Protein AF-A0A536TLA2-F1 (afdb_monomer_lite)

Sequence (210 aa):
MTFHQAALVPALLCLSAVNSIAQTPPAASPAVPADVSPLYV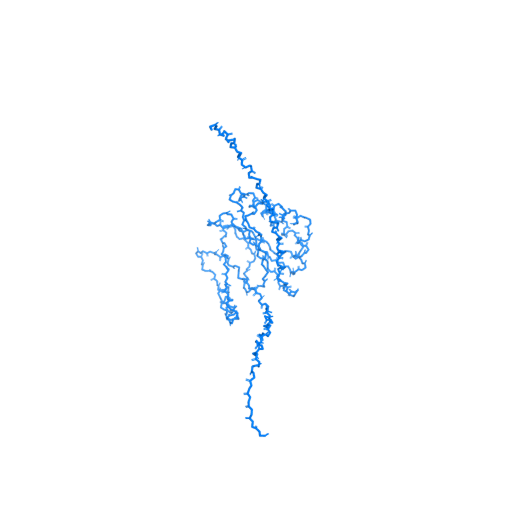VTYVEARPTAREEAAALLKSYREASRSSSGNLRSVVVRSVVRPGQFVVAAAWKDKAAWDAHMAAAGTKEFREKLNALRNAPADDRFHNALSVGPMEVASGSVYGVTHVDVIPPQKDNAIVALKVLGDQPSEPLHRVRDLALARGLRRERHVRAPARVPRQARRDGRRAL

Structure (mmCIF, N/CA/C/O backbone):
data_AF-A0A536TLA2-F1
#
_entry.id   AF-A0A536TLA2-F1
#
loop_
_atom_site.group_PDB
_atom_site.id
_atom_site.type_symbol
_atom_site.label_atom_id
_atom_site.label_alt_id
_atom_site.label_comp_id
_atom_site.label_asym_id
_atom_site.label_entity_id
_atom_site.label_seq_id
_atom_site.pdbx_PDB_ins_code
_atom_site.Cartn_x
_atom_site.Cartn_y
_atom_site.Cartn_z
_atom_site.occupancy
_atom_site.B_iso_or_equiv
_atom_site.auth_seq_id
_atom_site.auth_comp_id
_atom_site.auth_asym_id
_atom_site.auth_atom_id
_atom_site.pdbx_PDB_model_num
ATOM 1 N N . MET A 1 1 ? 27.231 -8.953 82.353 1.00 35.41 1 MET A N 1
ATOM 2 C CA . MET A 1 1 ? 25.787 -9.158 82.099 1.00 35.41 1 MET A CA 1
ATOM 3 C C . MET A 1 1 ? 25.211 -7.781 81.811 1.00 35.41 1 MET A C 1
ATOM 5 O O . MET A 1 1 ? 25.392 -6.927 82.657 1.00 35.41 1 MET A O 1
ATOM 9 N N . THR A 1 2 ? 24.642 -7.403 80.673 1.00 39.22 2 THR A N 1
ATOM 10 C CA . THR A 1 2 ? 24.261 -8.053 79.410 1.00 39.22 2 THR A CA 1
ATOM 11 C C . THR A 1 2 ? 23.995 -6.884 78.450 1.00 39.22 2 THR A C 1
ATOM 13 O O . THR A 1 2 ? 23.304 -5.940 78.825 1.00 39.22 2 THR A O 1
ATOM 16 N N . PHE A 1 3 ? 24.579 -6.908 77.251 1.00 38.16 3 PHE A N 1
ATOM 17 C CA . PHE A 1 3 ? 24.287 -5.951 76.180 1.00 38.16 3 PHE A CA 1
ATOM 18 C C . PHE A 1 3 ? 22.940 -6.314 75.539 1.00 38.16 3 PHE A C 1
ATOM 20 O O . PHE A 1 3 ? 22.753 -7.467 75.158 1.00 38.16 3 PHE A O 1
ATOM 27 N N . HIS A 1 4 ? 22.031 -5.349 75.372 1.00 42.25 4 HIS A N 1
ATOM 28 C CA . HIS A 1 4 ? 20.904 -5.482 74.445 1.00 42.25 4 HIS A CA 1
ATOM 29 C C . HIS A 1 4 ? 21.180 -4.655 73.190 1.00 42.25 4 HIS A C 1
ATOM 31 O O . HIS A 1 4 ? 21.215 -3.427 73.208 1.00 42.25 4 HIS A O 1
ATOM 37 N N . GLN A 1 5 ? 21.431 -5.381 72.106 1.00 41.91 5 GLN A N 1
ATOM 38 C CA . GLN A 1 5 ? 21.729 -4.893 70.770 1.00 41.91 5 GLN A CA 1
ATOM 39 C C . GLN A 1 5 ? 20.408 -4.584 70.048 1.00 41.91 5 GLN A C 1
ATOM 41 O O . GLN A 1 5 ? 19.596 -5.480 69.821 1.00 41.91 5 GLN A O 1
ATOM 46 N N . ALA A 1 6 ? 20.180 -3.314 69.712 1.00 42.53 6 ALA A N 1
ATOM 47 C CA . ALA A 1 6 ? 19.072 -2.895 68.861 1.00 42.53 6 ALA A CA 1
ATOM 48 C C . ALA A 1 6 ? 19.375 -3.280 67.403 1.00 42.53 6 ALA A C 1
ATOM 50 O O . ALA A 1 6 ? 20.403 -2.891 66.847 1.00 42.53 6 ALA A O 1
ATOM 51 N N . ALA A 1 7 ? 18.491 -4.072 66.797 1.00 41.81 7 ALA A N 1
ATOM 52 C CA . ALA A 1 7 ? 18.569 -4.463 65.397 1.00 41.81 7 ALA A CA 1
ATOM 53 C C . ALA A 1 7 ? 18.233 -3.264 64.495 1.00 41.81 7 ALA A C 1
ATOM 55 O O . ALA A 1 7 ? 17.136 -2.712 64.558 1.00 41.81 7 ALA A O 1
ATOM 56 N N . LEU A 1 8 ? 19.188 -2.869 63.655 1.00 36.72 8 LEU A N 1
ATOM 57 C CA . LEU A 1 8 ? 19.046 -1.806 62.667 1.00 36.72 8 LEU A CA 1
ATOM 58 C C . LEU A 1 8 ? 18.812 -2.472 61.304 1.00 36.72 8 LEU A C 1
ATOM 60 O O . LEU A 1 8 ? 19.700 -3.131 60.768 1.00 36.72 8 LEU A O 1
ATOM 64 N N . VAL A 1 9 ? 17.590 -2.360 60.780 1.00 38.75 9 VAL A N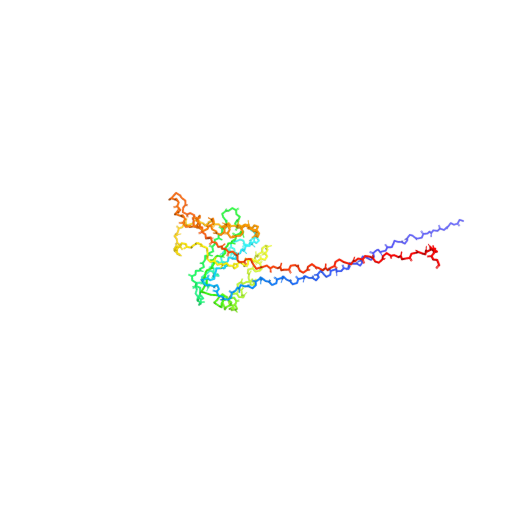 1
ATOM 65 C CA . VAL A 1 9 ? 17.208 -2.841 59.443 1.00 38.75 9 VAL A CA 1
ATOM 66 C C . VAL A 1 9 ? 17.724 -1.829 58.413 1.00 38.75 9 VAL A C 1
ATOM 68 O O . VAL A 1 9 ? 17.311 -0.670 58.471 1.00 38.75 9 VAL A O 1
ATOM 71 N N . PRO A 1 10 ? 18.610 -2.197 57.471 1.00 42.19 10 PRO A N 1
ATOM 72 C CA . PRO A 1 10 ? 19.045 -1.263 56.446 1.00 42.19 10 PRO A CA 1
ATOM 73 C C . PRO A 1 10 ? 17.967 -1.144 55.362 1.00 42.19 10 PRO A C 1
ATOM 75 O O . PRO A 1 10 ? 17.611 -2.117 54.696 1.00 42.19 10 PRO A O 1
ATOM 78 N N . ALA A 1 11 ? 17.446 0.070 55.186 1.00 43.72 11 ALA A N 1
ATOM 79 C CA . ALA A 1 11 ? 16.598 0.437 54.061 1.00 43.72 11 ALA A CA 1
ATOM 80 C C . ALA A 1 11 ? 17.431 0.417 52.768 1.00 43.72 11 ALA A C 1
ATOM 82 O O . ALA A 1 11 ? 18.324 1.242 52.570 1.00 43.72 11 ALA A O 1
ATOM 83 N N . LEU A 1 12 ? 17.149 -0.552 51.896 1.00 40.50 12 LEU A N 1
ATOM 84 C CA . LEU A 1 12 ? 17.771 -0.682 50.584 1.00 40.50 12 LEU A CA 1
ATOM 85 C C . LEU A 1 12 ? 17.131 0.337 49.623 1.00 40.50 12 LEU A C 1
ATOM 87 O O . LEU A 1 12 ? 16.029 0.137 49.116 1.00 40.50 12 LEU A O 1
ATOM 91 N N . LEU A 1 13 ? 17.818 1.455 49.397 1.00 35.75 13 LEU A N 1
ATOM 92 C CA . LEU A 1 13 ? 17.470 2.454 48.386 1.00 35.75 13 LEU A CA 1
ATOM 93 C C . LEU A 1 13 ? 17.830 1.900 46.997 1.00 35.75 13 LEU A C 1
ATOM 95 O O . LEU A 1 13 ? 18.984 1.940 46.573 1.00 35.75 13 LEU A O 1
ATOM 99 N N . CYS A 1 14 ? 16.844 1.354 46.284 1.00 34.06 14 CYS A N 1
ATOM 100 C CA . CYS A 1 14 ? 17.001 0.955 44.887 1.00 34.06 14 CYS A CA 1
ATOM 101 C C . CYS A 1 14 ? 17.070 2.203 43.992 1.00 34.06 14 CYS A C 1
ATOM 103 O O . CYS A 1 14 ? 16.042 2.783 43.646 1.00 34.06 14 CYS A O 1
ATOM 105 N N . LEU A 1 15 ? 18.278 2.608 43.586 1.00 36.03 15 LEU A N 1
ATOM 106 C CA . LEU A 1 15 ? 18.462 3.522 42.459 1.00 36.03 15 LEU A CA 1
ATOM 107 C C . LEU A 1 15 ? 18.119 2.782 41.158 1.00 36.03 15 LEU A C 1
ATOM 109 O O . LEU A 1 15 ? 18.933 2.037 40.616 1.00 36.03 15 LEU A O 1
ATOM 113 N N . SER A 1 16 ? 16.917 2.993 40.630 1.00 40.25 16 SER A N 1
ATOM 114 C CA . SER A 1 16 ? 16.582 2.604 39.261 1.00 40.25 16 SER A CA 1
ATOM 115 C C . SER A 1 16 ? 17.225 3.589 38.281 1.00 40.25 16 SER A C 1
ATOM 117 O O . SER A 1 16 ? 16.693 4.669 38.029 1.00 40.25 16 SER A O 1
ATOM 119 N N . ALA A 1 17 ? 18.381 3.218 37.729 1.00 43.44 17 ALA A N 1
ATOM 120 C CA . ALA A 1 17 ? 18.952 3.894 36.572 1.00 43.44 17 ALA A CA 1
ATOM 121 C C . ALA A 1 17 ? 18.050 3.639 35.354 1.00 43.44 17 ALA A C 1
ATOM 123 O O . ALA A 1 17 ? 17.955 2.517 34.853 1.00 43.44 17 ALA A O 1
ATOM 124 N N . VAL A 1 18 ? 17.362 4.680 34.885 1.00 46.94 18 VAL A N 1
ATOM 125 C CA . VAL A 1 18 ? 16.637 4.650 33.612 1.00 46.94 18 VAL A CA 1
ATOM 126 C C . VAL A 1 18 ? 17.686 4.648 32.503 1.00 46.94 18 VAL A C 1
ATOM 128 O O . VAL A 1 18 ? 18.211 5.694 32.127 1.00 46.94 18 VAL A O 1
ATOM 131 N N . ASN A 1 19 ? 18.030 3.467 31.994 1.00 44.69 19 ASN A N 1
ATOM 132 C CA . ASN A 1 19 ? 18.819 3.358 30.772 1.00 44.69 19 ASN A CA 1
ATOM 133 C C . ASN A 1 19 ? 17.957 3.859 29.610 1.00 44.69 19 ASN A C 1
ATOM 135 O O . ASN A 1 19 ? 17.110 3.140 29.081 1.00 44.69 19 ASN A O 1
ATOM 139 N N . SER A 1 20 ? 18.162 5.123 29.244 1.00 50.44 20 SER A N 1
ATOM 140 C CA . SER A 1 20 ? 17.613 5.717 28.034 1.00 50.44 20 SER A CA 1
ATOM 141 C C . SER A 1 20 ? 18.236 4.998 26.839 1.00 50.44 20 SER A C 1
ATOM 143 O O . SER A 1 20 ? 19.386 5.241 26.471 1.00 50.44 20 SER A O 1
ATOM 145 N N . ILE A 1 21 ? 17.507 4.037 26.275 1.00 55.41 21 ILE A N 1
ATOM 146 C CA . ILE A 1 21 ? 17.895 3.384 25.028 1.00 55.41 21 ILE A CA 1
ATOM 147 C C . ILE A 1 21 ? 17.739 4.446 23.941 1.00 55.41 21 ILE A C 1
ATOM 149 O O . ILE A 1 21 ? 16.625 4.745 23.511 1.00 55.41 21 ILE A O 1
ATOM 153 N N . ALA A 1 22 ? 18.848 5.062 23.532 1.00 45.03 22 ALA A N 1
ATOM 154 C CA . ALA A 1 22 ? 18.874 5.904 22.349 1.00 45.03 22 ALA A CA 1
ATOM 155 C C . ALA A 1 22 ? 18.434 5.039 21.160 1.00 45.03 22 ALA A C 1
ATOM 157 O O . ALA A 1 22 ? 19.180 4.177 20.694 1.00 45.03 22 ALA A O 1
ATOM 158 N N . GLN A 1 23 ? 17.189 5.218 20.713 1.00 44.12 23 GLN A N 1
ATOM 159 C CA . GLN A 1 23 ? 16.683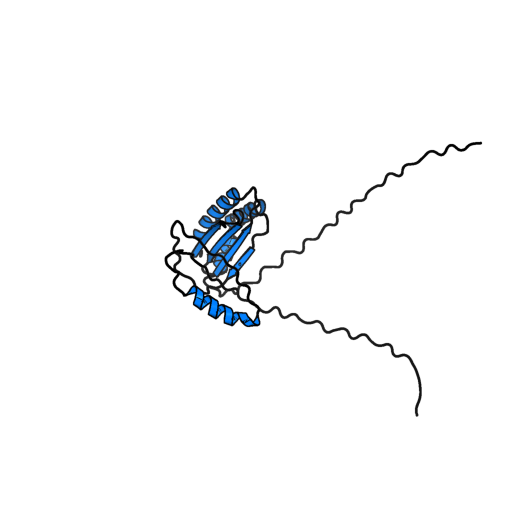 4.551 19.523 1.00 44.12 23 GLN A CA 1
ATOM 160 C C . GLN A 1 23 ? 17.532 5.029 18.349 1.00 44.12 23 GLN A C 1
ATOM 162 O O . GLN A 1 23 ? 17.530 6.212 18.009 1.00 44.12 23 GLN A O 1
ATOM 167 N N . THR A 1 24 ? 18.300 4.116 17.756 1.00 42.16 24 THR A N 1
ATOM 168 C CA . THR A 1 24 ? 18.978 4.383 16.492 1.00 42.16 24 THR A CA 1
ATOM 169 C C . THR A 1 24 ? 17.916 4.840 15.490 1.00 42.16 24 THR A C 1
ATOM 171 O O . THR A 1 24 ? 16.910 4.137 15.343 1.00 42.16 24 THR A O 1
ATOM 174 N N . PRO A 1 25 ? 18.088 6.003 14.830 1.00 49.94 25 PRO A N 1
ATOM 175 C CA . PRO A 1 25 ? 17.154 6.444 13.807 1.00 49.94 25 PRO A CA 1
ATOM 176 C C . PRO A 1 25 ? 16.941 5.311 12.800 1.00 49.94 25 PRO A C 1
ATOM 178 O O . PRO A 1 25 ? 17.927 4.676 12.405 1.00 49.94 25 PRO A O 1
ATOM 181 N N . PRO A 1 26 ? 15.693 5.017 12.396 1.00 48.91 26 PRO A N 1
ATOM 182 C CA . PRO A 1 26 ? 15.453 4.012 11.376 1.00 48.91 26 PRO A CA 1
ATOM 183 C C . PRO A 1 26 ? 16.288 4.367 10.144 1.00 48.91 26 PRO A C 1
ATOM 185 O O . PRO A 1 26 ? 16.275 5.513 9.689 1.00 48.91 26 PRO A O 1
ATOM 188 N N . ALA A 1 27 ? 17.052 3.395 9.642 1.00 42.56 27 ALA A N 1
ATOM 189 C CA . ALA A 1 27 ? 17.839 3.568 8.431 1.00 42.56 27 ALA A CA 1
ATOM 190 C C . ALA A 1 27 ? 16.931 4.106 7.316 1.00 42.56 27 ALA A C 1
ATOM 192 O O . ALA A 1 27 ? 15.826 3.595 7.107 1.00 42.56 27 ALA A O 1
ATOM 193 N N . ALA A 1 28 ? 17.380 5.158 6.626 1.00 49.03 28 ALA A N 1
ATOM 194 C CA . ALA A 1 28 ? 16.637 5.725 5.511 1.00 49.03 28 ALA A CA 1
ATOM 195 C C . ALA A 1 28 ? 16.338 4.618 4.490 1.00 49.03 28 ALA A C 1
ATOM 197 O O . ALA A 1 28 ? 17.226 3.841 4.127 1.00 49.03 28 ALA A O 1
ATOM 198 N N . SER A 1 29 ? 15.085 4.530 4.039 1.00 49.56 29 SER A N 1
ATOM 199 C CA . SER A 1 29 ? 14.722 3.586 2.981 1.00 49.56 29 SER A CA 1
ATOM 200 C C . SER A 1 29 ? 15.604 3.843 1.752 1.00 49.56 29 SER A C 1
ATOM 202 O O . SER A 1 29 ? 15.831 5.007 1.409 1.00 49.56 29 SER A O 1
ATOM 204 N N . PRO A 1 30 ? 16.132 2.794 1.096 1.00 53.19 30 PRO A N 1
ATOM 205 C CA . PRO A 1 30 ? 17.041 2.963 -0.029 1.00 53.19 30 PRO A CA 1
ATOM 206 C C . PRO A 1 30 ? 16.401 3.827 -1.119 1.00 53.19 30 PRO A C 1
ATOM 208 O O . PRO A 1 30 ? 15.232 3.643 -1.464 1.00 53.19 30 PRO A O 1
ATOM 211 N N . ALA A 1 31 ? 17.178 4.772 -1.654 1.00 62.69 31 ALA A N 1
ATOM 212 C CA . ALA A 1 31 ? 16.707 5.709 -2.663 1.00 62.69 31 ALA A CA 1
ATOM 213 C C . ALA A 1 31 ? 16.256 4.968 -3.932 1.00 62.69 31 ALA A C 1
ATOM 215 O O . ALA A 1 31 ? 17.021 4.209 -4.534 1.00 62.69 31 ALA A O 1
ATOM 216 N N . VAL A 1 32 ? 15.012 5.210 -4.343 1.00 65.69 32 VAL A N 1
ATOM 217 C CA . VAL A 1 32 ? 14.486 4.766 -5.638 1.00 65.69 32 VAL A CA 1
ATOM 218 C C . VAL A 1 32 ? 15.115 5.626 -6.732 1.00 65.69 32 VAL A C 1
ATOM 220 O O . VAL A 1 32 ? 15.110 6.851 -6.585 1.00 65.69 32 VAL A O 1
ATOM 223 N N . PRO A 1 33 ? 15.649 5.038 -7.816 1.00 67.56 33 PRO A N 1
ATOM 224 C CA . PRO A 1 33 ? 16.053 5.804 -8.990 1.00 67.56 33 PRO A CA 1
ATOM 225 C C . PRO A 1 33 ? 14.895 6.673 -9.511 1.00 67.56 33 PRO A C 1
ATOM 227 O O . PRO A 1 33 ? 13.746 6.233 -9.538 1.00 67.56 33 PRO A O 1
ATOM 230 N N . ALA A 1 34 ? 15.183 7.921 -9.884 1.00 67.25 34 ALA A N 1
ATOM 231 C CA . ALA A 1 34 ? 14.158 8.894 -10.273 1.00 67.25 34 ALA A CA 1
ATOM 232 C C . ALA A 1 34 ? 13.474 8.568 -11.617 1.00 67.25 34 ALA A C 1
ATOM 234 O O . ALA A 1 34 ? 12.408 9.101 -11.903 1.00 67.25 34 ALA A O 1
ATOM 235 N N . ASP A 1 35 ? 14.080 7.698 -12.423 1.00 73.38 35 ASP A N 1
ATOM 236 C CA . ASP A 1 35 ? 13.642 7.281 -13.756 1.00 73.38 35 ASP A CA 1
ATOM 237 C C . ASP A 1 35 ? 12.638 6.114 -13.748 1.00 73.38 35 ASP A C 1
ATOM 239 O O . ASP A 1 35 ? 12.128 5.733 -14.800 1.00 73.38 35 ASP A O 1
ATOM 243 N N . VAL A 1 36 ? 12.309 5.554 -12.579 1.00 77.38 36 VAL A N 1
ATOM 244 C CA . VAL A 1 36 ? 11.288 4.504 -12.470 1.00 77.38 36 VAL A CA 1
ATOM 245 C C . VAL A 1 36 ? 9.903 5.076 -12.785 1.00 77.38 36 VAL A C 1
ATOM 247 O O . VAL A 1 36 ? 9.348 5.858 -12.009 1.00 77.38 36 VAL A O 1
ATOM 250 N N . SER A 1 37 ? 9.320 4.632 -13.900 1.00 82.94 37 SER A N 1
ATOM 251 C CA . SER A 1 37 ? 7.964 4.987 -14.317 1.00 82.94 37 SER A CA 1
ATOM 252 C C . SER A 1 37 ? 7.274 3.816 -15.047 1.00 82.94 37 SER A C 1
ATOM 254 O O . SER A 1 37 ? 7.869 3.243 -15.961 1.00 82.94 37 SER A O 1
ATOM 256 N N . PRO A 1 38 ? 6.030 3.450 -14.676 1.00 90.00 38 PRO A N 1
ATOM 257 C CA . PRO A 1 38 ? 5.348 3.874 -13.457 1.00 90.00 38 PRO A CA 1
ATOM 258 C C . PRO A 1 38 ? 6.028 3.298 -12.203 1.00 90.00 38 PRO A C 1
ATOM 260 O O . PRO A 1 38 ? 6.544 2.178 -12.210 1.00 90.00 38 PRO A O 1
ATOM 263 N N . LEU A 1 39 ? 6.018 4.071 -11.118 1.00 91.75 39 LEU A N 1
ATOM 264 C CA . LEU A 1 39 ? 6.506 3.645 -9.810 1.00 91.75 39 LEU A CA 1
ATOM 265 C C . LEU A 1 39 ? 5.425 2.847 -9.087 1.00 91.75 39 LEU A C 1
ATOM 267 O O . LEU A 1 39 ? 4.331 3.357 -8.845 1.00 91.75 39 LEU A O 1
ATOM 271 N N . TYR A 1 40 ? 5.751 1.629 -8.667 1.00 92.06 40 TYR A N 1
ATOM 272 C CA . TYR A 1 40 ? 4.869 0.836 -7.819 1.00 92.06 40 TYR A CA 1
ATOM 273 C C . TYR A 1 40 ? 5.324 0.914 -6.371 1.00 92.06 40 TYR A C 1
ATOM 275 O O . TYR A 1 40 ? 6.506 0.741 -6.066 1.00 92.06 40 TYR A O 1
ATOM 283 N N . VAL A 1 41 ? 4.371 1.152 -5.477 1.00 94.00 41 VAL A N 1
ATOM 284 C CA . VAL A 1 41 ? 4.586 1.163 -4.033 1.00 94.00 41 VAL A CA 1
ATOM 285 C C . VAL A 1 41 ? 3.671 0.130 -3.396 1.00 94.00 41 VAL A C 1
ATOM 287 O O . VAL A 1 41 ? 2.457 0.156 -3.605 1.00 94.00 41 VAL A O 1
ATOM 290 N N . VAL A 1 42 ? 4.261 -0.782 -2.629 1.00 93.88 42 VAL A N 1
ATOM 291 C CA . VAL A 1 42 ? 3.543 -1.761 -1.813 1.00 93.88 42 VAL A CA 1
ATOM 292 C C . VAL A 1 42 ? 3.793 -1.427 -0.351 1.00 93.88 42 VAL A C 1
ATOM 294 O O . VAL A 1 42 ? 4.911 -1.585 0.133 1.00 93.88 42 VAL A O 1
ATOM 297 N N . THR A 1 43 ? 2.758 -0.967 0.343 1.00 95.56 43 THR A N 1
ATOM 298 C CA . THR A 1 43 ? 2.801 -0.660 1.772 1.00 95.56 43 THR A CA 1
ATOM 299 C C . THR A 1 43 ? 2.184 -1.804 2.560 1.00 95.56 43 THR A C 1
ATOM 301 O O . THR A 1 43 ? 0.986 -2.077 2.437 1.00 95.56 43 THR A O 1
ATOM 304 N N . TYR A 1 44 ? 2.983 -2.449 3.403 1.00 96.44 44 TYR A N 1
ATOM 305 C CA . TYR A 1 44 ? 2.504 -3.448 4.353 1.00 96.44 44 TYR A CA 1
ATOM 306 C C . TYR A 1 44 ? 2.102 -2.776 5.663 1.00 96.44 44 TYR A C 1
ATOM 308 O O . TYR A 1 44 ? 2.850 -1.969 6.220 1.00 96.44 44 TYR A O 1
ATOM 316 N N . VAL A 1 45 ? 0.915 -3.121 6.159 1.00 98.12 45 VAL A N 1
ATOM 317 C CA . VAL A 1 45 ? 0.355 -2.578 7.397 1.00 98.12 45 VAL A CA 1
ATOM 318 C C . VAL A 1 45 ? -0.105 -3.721 8.289 1.00 98.12 45 VAL A C 1
ATOM 320 O O . VAL A 1 45 ? -0.895 -4.566 7.872 1.00 98.12 45 VAL A O 1
ATOM 323 N N . GLU A 1 46 ? 0.346 -3.707 9.540 1.00 97.88 46 GLU A N 1
ATOM 324 C CA . GLU A 1 46 ? -0.142 -4.590 10.598 1.00 97.88 46 GLU A CA 1
ATOM 325 C C . GLU A 1 46 ? -0.867 -3.744 11.649 1.00 97.88 46 GLU A C 1
ATOM 327 O O . GLU A 1 46 ? -0.249 -2.906 12.304 1.00 97.88 46 GLU A O 1
ATOM 332 N N . ALA A 1 47 ? -2.169 -3.957 11.824 1.00 98.31 47 ALA A N 1
ATOM 333 C CA . ALA A 1 47 ? -2.982 -3.321 12.856 1.00 98.31 47 ALA A CA 1
ATOM 334 C C . ALA A 1 47 ? -2.957 -4.120 14.165 1.00 98.31 47 ALA A C 1
ATOM 336 O O . ALA A 1 47 ? -2.877 -5.351 14.166 1.00 98.31 47 ALA A O 1
ATOM 337 N N . ARG A 1 48 ? -3.097 -3.428 15.301 1.00 97.75 48 ARG A N 1
ATOM 338 C CA . ARG A 1 48 ? -3.314 -4.081 16.601 1.00 97.75 48 ARG A CA 1
ATOM 339 C C . ARG A 1 48 ? -4.576 -4.955 16.548 1.00 97.75 48 ARG A C 1
ATOM 341 O O . ARG A 1 48 ? -5.540 -4.579 15.875 1.00 97.75 48 ARG A O 1
ATOM 348 N N . PRO A 1 49 ? -4.634 -6.081 17.287 1.00 95.56 49 PRO A N 1
ATOM 349 C CA . PRO A 1 49 ? -5.794 -6.973 17.270 1.00 95.56 49 PRO A CA 1
ATOM 350 C C . PRO A 1 49 ? -7.141 -6.288 17.536 1.00 95.56 49 PRO A C 1
ATOM 352 O O . PRO A 1 49 ? -8.141 -6.666 16.933 1.00 95.56 49 PRO A O 1
ATOM 355 N N . THR A 1 50 ? -7.154 -5.265 18.392 1.00 97.50 50 THR A N 1
ATOM 356 C CA . THR A 1 50 ? -8.345 -4.493 18.773 1.00 97.50 50 THR A CA 1
ATOM 357 C C . THR A 1 50 ? -8.700 -3.363 17.803 1.00 97.50 50 THR A C 1
ATOM 359 O O . THR A 1 50 ? -9.798 -2.831 17.886 1.00 97.50 50 THR A O 1
ATOM 362 N N . ALA A 1 51 ? -7.811 -3.003 16.872 1.00 98.00 51 ALA A N 1
ATOM 363 C CA . ALA A 1 51 ? -7.952 -1.830 16.003 1.00 98.00 51 ALA A CA 1
ATOM 364 C C . ALA A 1 51 ? -8.207 -2.188 14.525 1.00 98.00 51 ALA A C 1
ATOM 366 O O . ALA A 1 51 ? -8.104 -1.336 13.647 1.00 98.00 51 ALA A O 1
ATOM 367 N N . ARG A 1 52 ? -8.491 -3.461 14.218 1.00 97.38 52 ARG A N 1
ATOM 368 C CA . ARG A 1 52 ? -8.525 -3.982 12.837 1.00 97.38 52 ARG A CA 1
ATOM 369 C C . ARG A 1 52 ? -9.571 -3.294 11.960 1.00 97.38 52 ARG A C 1
ATOM 371 O O . ARG A 1 52 ? -9.266 -2.938 10.828 1.00 97.38 52 ARG A O 1
ATOM 378 N N . GLU A 1 53 ? -10.784 -3.106 12.475 1.00 98.06 53 GLU A N 1
ATOM 379 C CA . GLU A 1 53 ? -11.871 -2.481 11.708 1.00 98.06 53 GLU A CA 1
ATOM 380 C C . GLU A 1 53 ? -11.660 -0.973 11.546 1.00 98.06 53 GLU A C 1
ATOM 382 O O . GLU A 1 53 ? -11.891 -0.425 10.470 1.00 98.06 53 GLU A O 1
ATOM 387 N N . GLU A 1 54 ? -11.126 -0.312 12.574 1.00 98.38 54 GLU A N 1
ATOM 388 C CA . GLU A 1 54 ? -10.752 1.101 12.500 1.00 98.38 54 GLU A CA 1
ATOM 389 C C . GLU A 1 54 ? -9.635 1.326 11.470 1.00 98.38 54 GLU A C 1
ATOM 391 O O . GLU A 1 54 ? -9.739 2.206 10.615 1.00 98.38 54 GLU A O 1
ATOM 396 N N . ALA A 1 55 ? -8.608 0.470 11.470 1.00 98.31 55 ALA A N 1
ATOM 397 C CA . ALA A 1 55 ? -7.549 0.499 10.468 1.00 98.31 55 ALA A CA 1
ATOM 398 C C . ALA A 1 55 ? -8.095 0.230 9.057 1.00 98.31 55 ALA A C 1
ATOM 400 O O . ALA A 1 55 ? -7.696 0.909 8.112 1.00 98.31 55 ALA A O 1
ATOM 401 N N . ALA A 1 56 ? -9.033 -0.710 8.900 1.00 98.06 56 ALA A N 1
ATOM 402 C CA . ALA A 1 56 ? -9.669 -0.989 7.614 1.00 98.06 56 ALA A CA 1
ATOM 403 C C . ALA A 1 56 ? -10.433 0.233 7.075 1.00 98.06 56 ALA A C 1
ATOM 405 O O . ALA A 1 56 ? -10.293 0.578 5.898 1.00 98.06 56 ALA A O 1
ATOM 406 N N . ALA A 1 57 ? -11.204 0.913 7.928 1.00 98.25 57 ALA A N 1
ATOM 407 C CA . ALA A 1 57 ? -11.913 2.136 7.565 1.00 98.25 57 ALA A CA 1
ATOM 408 C C . ALA A 1 57 ? -10.937 3.266 7.197 1.00 98.25 57 ALA A C 1
ATOM 410 O O . ALA A 1 57 ? -11.090 3.898 6.150 1.00 98.25 57 ALA A O 1
ATOM 411 N N . LEU A 1 58 ? -9.890 3.466 8.004 1.00 98.50 58 LEU A N 1
ATOM 412 C CA . LEU A 1 58 ? -8.859 4.474 7.761 1.00 98.50 58 LEU A CA 1
ATOM 413 C C . LEU A 1 58 ? -8.122 4.230 6.432 1.00 98.50 58 LEU A C 1
ATOM 415 O O . LEU A 1 58 ? -7.959 5.153 5.634 1.00 98.50 58 LEU A O 1
ATOM 419 N N . LEU A 1 59 ? -7.723 2.985 6.155 1.00 98.19 59 LEU A N 1
ATOM 420 C CA . LEU A 1 59 ? -7.047 2.602 4.911 1.00 98.19 59 LEU A CA 1
ATOM 421 C C . LEU A 1 59 ? -7.962 2.731 3.688 1.00 98.19 59 LEU A C 1
ATOM 423 O O . LEU A 1 59 ? -7.500 3.114 2.613 1.00 98.19 59 LEU A O 1
ATOM 427 N N . LYS A 1 60 ? -9.263 2.457 3.834 1.00 96.56 60 LYS A N 1
ATOM 428 C CA . LYS A 1 60 ? -10.244 2.699 2.768 1.00 96.56 60 LYS A CA 1
ATOM 429 C C . LYS A 1 60 ? -10.318 4.186 2.417 1.00 96.56 60 LYS A C 1
ATOM 431 O O . LYS A 1 60 ? -10.275 4.514 1.235 1.00 96.56 60 LYS A O 1
ATOM 436 N N . SER A 1 61 ? -10.374 5.072 3.409 1.00 96.94 61 SER A N 1
ATOM 437 C CA . SER A 1 61 ? -10.362 6.523 3.177 1.00 96.94 61 SER A CA 1
ATOM 438 C C . SER A 1 61 ? -9.048 6.992 2.549 1.00 96.94 61 SER A C 1
ATOM 440 O O . SER A 1 61 ? -9.066 7.773 1.599 1.00 96.94 61 SER A O 1
ATOM 442 N N . TYR A 1 62 ? -7.911 6.459 3.010 1.00 97.31 62 TYR A N 1
ATOM 443 C CA . TYR A 1 62 ? -6.603 6.737 2.414 1.00 97.31 62 TYR A CA 1
ATOM 444 C C . TYR A 1 62 ? -6.546 6.350 0.935 1.00 97.31 62 TYR A C 1
ATOM 446 O O . TYR A 1 62 ? -6.099 7.145 0.115 1.00 97.31 62 TYR A O 1
ATOM 454 N N . ARG A 1 63 ? -7.078 5.177 0.568 1.00 95.81 63 ARG A N 1
ATOM 455 C CA . ARG A 1 63 ? -7.168 4.736 -0.832 1.00 95.81 63 ARG A CA 1
ATOM 456 C C . ARG A 1 63 ? -7.882 5.755 -1.7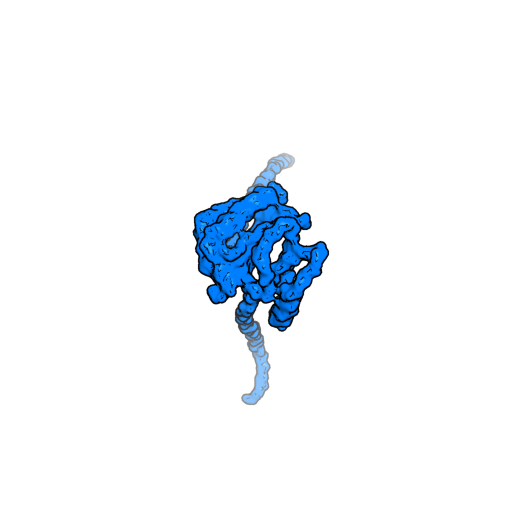16 1.00 95.81 63 ARG A C 1
ATOM 458 O O . ARG A 1 63 ? -7.397 6.033 -2.809 1.00 95.81 63 ARG A O 1
ATOM 465 N N . GLU A 1 64 ? -9.030 6.266 -1.275 1.00 95.69 64 GLU A N 1
ATOM 466 C CA . GLU A 1 64 ? -9.793 7.253 -2.048 1.00 95.69 64 GLU A CA 1
ATOM 467 C C . GLU A 1 64 ? -9.031 8.575 -2.174 1.00 95.69 64 GLU A C 1
ATOM 469 O O . GLU A 1 64 ? -8.933 9.122 -3.269 1.00 95.69 64 GLU A O 1
ATOM 474 N N . ALA A 1 65 ? -8.393 9.042 -1.097 1.00 95.00 65 ALA A N 1
ATOM 475 C CA . ALA A 1 65 ? -7.548 10.234 -1.144 1.00 95.00 65 ALA A CA 1
ATOM 476 C C . ALA A 1 65 ? -6.341 10.064 -2.088 1.00 95.00 65 ALA A C 1
ATOM 478 O O . ALA A 1 65 ? -6.017 10.972 -2.858 1.00 95.00 65 ALA A O 1
ATOM 479 N N . SER A 1 66 ? -5.689 8.895 -2.078 1.00 96.12 66 SER A N 1
ATOM 480 C CA . SER A 1 66 ? -4.604 8.588 -3.013 1.00 96.12 66 SER A CA 1
ATOM 481 C C . SER A 1 66 ? -5.092 8.585 -4.459 1.00 96.12 66 SER A C 1
ATOM 483 O O . SER A 1 66 ? -4.417 9.162 -5.300 1.00 96.12 66 SER A O 1
ATOM 485 N N . ARG A 1 67 ? -6.262 8.005 -4.760 1.00 95.31 67 ARG A N 1
ATOM 486 C CA . ARG A 1 67 ? -6.831 7.990 -6.124 1.00 95.31 67 ARG A CA 1
ATOM 487 C C . ARG A 1 67 ? -7.127 9.383 -6.669 1.00 95.31 67 ARG A C 1
ATOM 489 O O . ARG A 1 67 ? -6.994 9.605 -7.865 1.00 95.31 67 ARG A O 1
ATOM 496 N N . SER A 1 68 ? -7.489 10.314 -5.793 1.00 95.56 68 SER A N 1
ATOM 497 C CA . SER A 1 68 ? -7.713 11.718 -6.150 1.00 95.56 68 SER A CA 1
ATOM 498 C C . SER A 1 68 ? -6.423 12.545 -6.213 1.00 95.56 68 SER A C 1
ATOM 500 O O . SER A 1 68 ? -6.466 13.726 -6.551 1.00 95.56 68 SER A O 1
ATOM 502 N N . SER A 1 69 ? -5.269 11.967 -5.863 1.00 96.94 69 SER A N 1
ATOM 503 C CA . SER A 1 69 ? -3.986 12.671 -5.897 1.00 96.94 69 SER A CA 1
ATOM 504 C C . SER A 1 69 ? -3.425 12.722 -7.316 1.00 96.94 69 SER A C 1
ATOM 506 O O . SER A 1 69 ? -3.449 11.734 -8.051 1.00 96.94 69 SER A O 1
ATOM 508 N N . SER A 1 70 ? -2.852 13.869 -7.686 1.00 97.25 70 SER A N 1
ATOM 509 C CA . SER A 1 70 ? -2.198 14.037 -8.986 1.00 97.25 70 SER A CA 1
ATOM 510 C C . SER A 1 70 ? -1.106 12.982 -9.198 1.00 97.25 70 SER A C 1
ATOM 512 O O . SER A 1 70 ? -0.256 12.767 -8.335 1.00 97.25 70 SER A O 1
ATOM 514 N N . GLY A 1 71 ? -1.144 12.311 -10.350 1.00 95.94 71 GLY A N 1
ATOM 515 C CA . GLY A 1 71 ? -0.179 11.277 -10.717 1.00 95.94 71 GLY A CA 1
ATOM 516 C C . GLY A 1 71 ? -0.398 9.910 -10.062 1.00 95.94 71 GLY A C 1
ATOM 517 O O . GLY A 1 71 ? 0.395 9.007 -10.331 1.00 95.94 71 GLY A O 1
ATOM 518 N N . ASN A 1 72 ? -1.449 9.706 -9.257 1.00 96.31 72 ASN A N 1
ATOM 519 C CA . ASN A 1 72 ? -1.874 8.354 -8.900 1.00 96.31 72 ASN A CA 1
ATOM 520 C C . ASN A 1 72 ? -2.521 7.689 -10.120 1.00 96.31 72 ASN A C 1
ATOM 522 O O . ASN A 1 72 ? -3.440 8.233 -10.725 1.00 96.31 72 ASN A O 1
ATOM 526 N N . LEU A 1 73 ? -2.027 6.513 -10.488 1.00 93.25 73 LEU A N 1
ATOM 527 C CA . LEU A 1 73 ? -2.575 5.706 -11.579 1.00 93.25 73 LEU A CA 1
ATOM 528 C C . LEU A 1 73 ? -3.497 4.610 -11.039 1.00 93.25 73 LEU A C 1
ATOM 530 O O . LEU A 1 73 ? -4.398 4.143 -11.731 1.00 93.25 73 LEU A O 1
ATOM 534 N N . ARG A 1 74 ? -3.240 4.164 -9.804 1.00 89.00 74 ARG A N 1
ATOM 535 C CA . ARG A 1 74 ? -4.041 3.173 -9.090 1.00 89.00 74 ARG A CA 1
ATOM 536 C C . ARG A 1 74 ? -3.706 3.202 -7.608 1.00 89.00 74 ARG A C 1
ATOM 538 O O . ARG A 1 74 ? -2.540 3.309 -7.244 1.00 89.00 74 ARG A O 1
ATOM 545 N N . SER A 1 75 ? -4.710 2.921 -6.786 1.00 92.81 75 SER A N 1
ATOM 546 C CA . SER A 1 75 ? -4.521 2.440 -5.417 1.00 92.81 75 SER A CA 1
ATOM 547 C C . SER A 1 75 ? -5.549 1.362 -5.095 1.00 92.81 75 SER A C 1
ATOM 549 O O . SER A 1 75 ? -6.752 1.526 -5.342 1.00 92.81 75 SER A O 1
ATOM 551 N N . VAL A 1 76 ? -5.077 0.251 -4.538 1.00 91.31 76 VAL A N 1
ATOM 552 C CA . VAL A 1 76 ? -5.899 -0.820 -3.972 1.00 91.31 76 VAL A CA 1
ATOM 553 C C . VAL A 1 76 ? -5.496 -1.053 -2.525 1.00 91.31 76 VAL A C 1
ATOM 555 O O . VAL A 1 76 ? -4.334 -0.906 -2.162 1.00 91.31 76 VAL A O 1
ATOM 558 N N . VAL A 1 77 ? -6.477 -1.422 -1.710 1.00 93.69 77 VAL A N 1
ATOM 559 C CA . VAL A 1 77 ? -6.266 -1.869 -0.335 1.00 93.69 77 VAL A CA 1
ATOM 560 C C . VAL A 1 77 ? -6.886 -3.244 -0.235 1.00 93.69 77 VAL A C 1
ATOM 562 O O . VAL A 1 77 ? -8.059 -3.410 -0.574 1.00 93.69 77 VAL A O 1
ATOM 565 N N . VAL A 1 78 ? -6.097 -4.208 0.217 1.00 92.19 78 VAL A N 1
ATOM 566 C CA . VAL A 1 78 ? -6.541 -5.579 0.453 1.00 92.19 78 VAL A CA 1
ATOM 567 C C . VAL A 1 78 ? -6.276 -5.952 1.900 1.00 92.19 78 VAL A C 1
ATOM 569 O O . VAL A 1 78 ? -5.288 -5.524 2.496 1.00 92.19 78 VAL A O 1
ATOM 572 N N . ARG A 1 79 ? -7.183 -6.742 2.468 1.00 94.38 79 ARG A N 1
ATOM 573 C CA . ARG A 1 79 ? -7.073 -7.311 3.810 1.00 94.38 79 ARG A CA 1
ATOM 574 C C . ARG A 1 79 ? -6.785 -8.798 3.673 1.00 94.38 79 ARG A C 1
ATOM 576 O O . ARG A 1 79 ? -7.410 -9.465 2.852 1.00 94.38 79 ARG A O 1
ATOM 583 N N . SER A 1 80 ? -5.866 -9.319 4.478 1.00 94.31 80 SER A N 1
ATOM 584 C CA . SER A 1 80 ? -5.610 -10.757 4.514 1.00 94.31 80 SER A CA 1
ATOM 585 C C . SER A 1 80 ? -6.819 -11.505 5.075 1.00 94.31 80 SER A C 1
ATOM 587 O O . SER A 1 80 ? -7.321 -11.175 6.151 1.00 94.31 80 SER A O 1
ATOM 589 N N . VAL A 1 81 ? -7.255 -12.545 4.362 1.00 91.12 81 VAL A N 1
ATOM 590 C CA . VAL A 1 81 ? -8.335 -13.444 4.803 1.00 91.12 81 VAL A CA 1
ATOM 591 C C . VAL A 1 81 ? -7.902 -14.356 5.953 1.00 91.12 81 VAL A C 1
ATOM 593 O O . VAL A 1 81 ? -8.734 -14.795 6.735 1.00 91.12 81 VAL A O 1
ATOM 596 N N . VAL A 1 82 ? -6.594 -14.612 6.085 1.00 92.44 82 VAL A N 1
ATOM 597 C CA . VAL A 1 82 ? -6.023 -15.494 7.120 1.00 92.44 82 VAL A CA 1
ATOM 598 C C . VAL A 1 82 ? -5.611 -14.705 8.363 1.00 92.44 82 VAL A C 1
ATOM 600 O O . VAL A 1 82 ? -5.703 -15.202 9.483 1.00 92.44 82 VAL A O 1
ATOM 603 N N . ARG A 1 83 ? -5.148 -13.461 8.186 1.00 93.69 83 ARG A N 1
ATOM 604 C CA . ARG A 1 83 ? -4.693 -12.586 9.276 1.00 93.69 83 ARG A CA 1
ATOM 605 C C . ARG A 1 83 ? -5.401 -11.237 9.183 1.00 93.69 83 ARG A C 1
ATOM 607 O O . ARG A 1 83 ? -4.845 -10.305 8.615 1.00 93.69 83 ARG A O 1
ATOM 614 N N . PRO A 1 84 ? -6.598 -11.079 9.772 1.00 91.81 84 PRO A N 1
ATOM 615 C CA . PRO A 1 84 ? -7.433 -9.892 9.571 1.00 91.81 84 PRO A CA 1
ATOM 616 C C . PRO A 1 84 ? -6.860 -8.563 10.105 1.00 91.81 84 PRO A C 1
ATOM 618 O O . PRO A 1 84 ? -7.516 -7.535 9.960 1.00 91.81 84 PRO A O 1
ATOM 621 N N . GLY A 1 85 ? -5.691 -8.561 10.757 1.00 96.38 85 GLY A N 1
ATOM 622 C CA . GLY A 1 85 ? -4.928 -7.349 11.091 1.00 96.38 85 GLY A CA 1
ATOM 623 C C . GLY A 1 85 ? -3.914 -6.930 10.023 1.00 96.38 85 GLY A C 1
ATOM 624 O O . GLY A 1 85 ? -3.375 -5.833 10.116 1.00 96.38 85 GLY A O 1
ATOM 625 N N . GLN A 1 86 ? -3.687 -7.761 9.003 1.00 97.56 86 GLN A N 1
ATOM 626 C CA . GLN A 1 86 ? -2.764 -7.489 7.908 1.00 97.56 86 GLN A CA 1
ATOM 627 C C . GLN A 1 86 ? -3.477 -6.889 6.713 1.00 97.56 86 GLN A C 1
ATOM 629 O O . GLN A 1 86 ? -4.445 -7.451 6.188 1.00 97.56 86 GLN A O 1
ATOM 634 N N . PHE A 1 87 ? -2.921 -5.781 6.246 1.00 97.62 87 PHE A N 1
ATOM 635 C CA . PHE A 1 87 ? -3.365 -5.079 5.062 1.00 97.62 87 PHE A CA 1
ATOM 636 C C . PHE A 1 87 ? -2.184 -4.823 4.137 1.00 97.62 87 PHE A C 1
ATOM 638 O O . PHE A 1 87 ? -1.045 -4.648 4.575 1.00 97.62 87 PHE A O 1
ATOM 645 N N . VAL A 1 88 ? -2.485 -4.763 2.847 1.00 95.75 88 VAL A N 1
ATOM 646 C CA . VAL A 1 88 ? -1.546 -4.325 1.822 1.00 95.75 88 VAL A CA 1
ATOM 647 C C . VAL A 1 88 ? -2.198 -3.198 1.046 1.00 95.75 88 VAL A C 1
ATOM 649 O O . VAL A 1 88 ? -3.312 -3.347 0.537 1.00 95.75 88 VAL A O 1
ATOM 652 N N . VAL A 1 89 ? -1.498 -2.071 0.957 1.00 95.31 89 VAL A N 1
ATOM 653 C CA . VAL A 1 89 ? -1.809 -1.013 -0.001 1.00 95.31 89 VAL A CA 1
ATOM 654 C C . VAL A 1 89 ? -0.882 -1.202 -1.190 1.00 95.31 89 VAL A C 1
ATOM 656 O O . VAL A 1 89 ? 0.330 -1.129 -1.032 1.00 95.31 89 VAL A O 1
ATOM 659 N N . ALA A 1 90 ? -1.431 -1.454 -2.372 1.00 92.69 90 ALA A N 1
ATOM 660 C CA . ALA A 1 90 ? -0.658 -1.479 -3.609 1.00 92.69 90 ALA A CA 1
ATOM 661 C C . ALA A 1 90 ? -1.077 -0.289 -4.468 1.00 92.69 90 ALA A C 1
ATOM 663 O O . ALA A 1 90 ? -2.252 -0.144 -4.821 1.00 92.69 90 ALA A O 1
ATOM 664 N N . ALA A 1 91 ? -0.117 0.574 -4.782 1.00 93.44 91 ALA A N 1
ATOM 665 C CA . ALA A 1 91 ? -0.343 1.794 -5.532 1.00 93.44 91 ALA A CA 1
ATOM 666 C C . ALA A 1 91 ? 0.619 1.902 -6.716 1.00 93.44 91 ALA A C 1
ATOM 668 O O . ALA A 1 91 ? 1.794 1.560 -6.605 1.00 93.44 91 ALA A O 1
ATOM 669 N N . ALA A 1 92 ? 0.107 2.394 -7.839 1.00 93.69 92 ALA A N 1
ATOM 670 C CA . ALA A 1 92 ? 0.893 2.764 -9.005 1.00 93.69 92 ALA A CA 1
ATOM 671 C C . ALA A 1 92 ? 0.865 4.286 -9.141 1.00 93.69 92 ALA A C 1
ATOM 673 O O . ALA A 1 92 ? -0.203 4.901 -9.102 1.00 93.69 92 ALA A O 1
ATOM 674 N N . TRP A 1 93 ? 2.036 4.877 -9.316 1.00 95.12 93 TRP A N 1
ATOM 675 C CA . TRP A 1 93 ? 2.247 6.308 -9.466 1.00 95.12 93 TRP A CA 1
ATOM 676 C C . TRP A 1 93 ? 2.949 6.574 -10.787 1.00 95.12 93 TRP A C 1
ATOM 678 O O . TRP A 1 93 ? 3.752 5.762 -11.245 1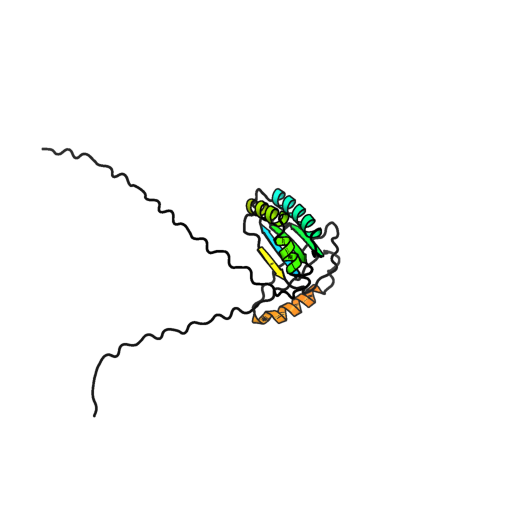.00 95.12 93 TRP A O 1
ATOM 688 N N . LYS A 1 94 ? 2.661 7.723 -11.397 1.00 95.00 94 LYS A N 1
ATOM 689 C CA . LYS A 1 94 ? 3.320 8.172 -12.625 1.00 95.00 94 LYS A CA 1
ATOM 690 C C . LYS A 1 94 ? 4.842 8.117 -12.479 1.00 95.00 94 LYS A C 1
ATOM 692 O O . LYS A 1 94 ? 5.528 7.604 -13.357 1.00 95.00 94 LYS A O 1
ATOM 697 N N . ASP A 1 95 ? 5.344 8.619 -11.358 1.00 92.69 95 ASP A N 1
ATOM 698 C CA . ASP A 1 95 ? 6.761 8.716 -11.040 1.00 92.69 95 ASP A CA 1
ATOM 699 C C . ASP A 1 95 ? 6.961 8.916 -9.525 1.00 92.69 95 ASP A C 1
ATOM 701 O O . ASP A 1 95 ? 6.008 9.012 -8.740 1.00 92.69 95 ASP A O 1
ATOM 705 N N . LYS A 1 96 ? 8.228 8.972 -9.105 1.00 91.81 96 LYS A N 1
ATOM 706 C CA . LYS A 1 96 ? 8.621 9.211 -7.712 1.00 91.81 96 LYS A CA 1
ATOM 707 C C . LYS A 1 96 ? 8.216 10.597 -7.202 1.00 91.81 96 LYS A C 1
ATOM 709 O O . LYS A 1 96 ? 7.908 10.718 -6.020 1.00 91.81 96 LYS A O 1
ATOM 714 N N . ALA A 1 97 ? 8.164 11.614 -8.063 1.00 93.81 97 ALA A N 1
ATOM 715 C CA . ALA A 1 97 ? 7.775 12.965 -7.663 1.00 93.81 97 ALA A CA 1
ATOM 716 C C . ALA A 1 97 ? 6.285 13.036 -7.292 1.00 93.81 97 ALA A C 1
ATOM 718 O O . ALA A 1 97 ? 5.934 13.655 -6.290 1.00 93.81 97 ALA A O 1
ATOM 719 N N . ALA A 1 98 ? 5.419 12.344 -8.038 1.00 96.25 98 ALA A N 1
ATOM 720 C CA . ALA A 1 98 ? 4.002 12.213 -7.707 1.00 96.25 98 ALA A CA 1
ATOM 721 C C . ALA A 1 98 ? 3.794 11.513 -6.352 1.00 96.25 98 ALA A C 1
ATOM 723 O O . ALA A 1 98 ? 3.015 11.989 -5.523 1.00 96.25 98 ALA A O 1
ATOM 724 N N . TRP A 1 99 ? 4.532 10.426 -6.092 1.00 95.25 99 TRP A N 1
ATOM 725 C CA . TRP A 1 99 ? 4.523 9.762 -4.784 1.00 95.25 99 TRP A CA 1
ATOM 726 C C . TRP A 1 99 ? 5.002 10.692 -3.663 1.00 95.25 99 TRP A C 1
ATOM 728 O O . TRP A 1 99 ? 4.330 10.813 -2.642 1.00 95.25 99 TRP A O 1
ATOM 738 N N . ASP A 1 100 ? 6.133 11.374 -3.847 1.00 95.38 100 ASP A N 1
ATOM 739 C CA . ASP A 1 100 ? 6.699 12.261 -2.827 1.00 95.38 100 ASP A CA 1
ATOM 740 C C . ASP A 1 100 ? 5.768 13.443 -2.519 1.00 95.38 100 ASP A C 1
ATOM 742 O O . ASP A 1 100 ? 5.580 13.796 -1.353 1.00 95.38 100 ASP A O 1
ATOM 746 N N . ALA A 1 101 ? 5.117 14.013 -3.538 1.00 96.81 101 ALA A N 1
ATOM 747 C CA . ALA A 1 101 ? 4.112 15.057 -3.364 1.00 96.81 101 ALA A CA 1
ATOM 748 C C . ALA A 1 101 ? 2.890 14.548 -2.582 1.00 96.81 101 ALA A C 1
ATOM 750 O O . ALA A 1 101 ? 2.443 15.205 -1.639 1.00 96.81 101 ALA A O 1
ATOM 751 N N . HIS A 1 102 ? 2.384 13.353 -2.914 1.00 97.19 102 HIS A N 1
ATOM 752 C CA . HIS A 1 102 ? 1.313 12.711 -2.151 1.00 97.19 102 HIS A CA 1
ATOM 753 C C . HIS A 1 102 ? 1.725 12.473 -0.693 1.00 97.19 102 HIS A C 1
ATOM 755 O O . HIS A 1 102 ? 0.945 12.727 0.222 1.00 97.19 102 HIS A O 1
ATOM 761 N N . MET A 1 103 ? 2.963 12.042 -0.467 1.00 95.69 103 MET A N 1
ATOM 762 C CA . MET A 1 103 ? 3.537 11.807 0.854 1.00 95.69 103 MET A CA 1
ATOM 763 C C . MET A 1 103 ? 3.725 13.081 1.683 1.00 95.69 103 MET A C 1
ATOM 765 O O . MET A 1 103 ? 3.589 13.049 2.907 1.00 95.69 103 MET A O 1
ATOM 769 N N . ALA A 1 104 ? 4.006 14.208 1.031 1.00 96.81 104 ALA A N 1
ATOM 770 C CA . ALA A 1 104 ? 4.162 15.504 1.679 1.00 96.81 104 ALA A CA 1
ATOM 771 C C . ALA A 1 104 ? 2.825 16.196 2.005 1.00 96.81 104 ALA A C 1
ATOM 773 O O . ALA A 1 104 ? 2.811 17.103 2.846 1.00 96.81 104 ALA A O 1
ATOM 774 N N . ALA A 1 105 ? 1.722 15.779 1.372 1.00 97.12 105 ALA A N 1
ATOM 775 C CA . ALA A 1 105 ? 0.402 16.370 1.560 1.00 97.12 105 ALA A CA 1
ATOM 776 C C . ALA A 1 105 ? -0.086 16.254 3.016 1.00 97.12 105 ALA A C 1
ATOM 778 O O . ALA A 1 105 ? 0.092 15.225 3.671 1.00 97.12 105 ALA A O 1
ATOM 779 N N . ALA A 1 106 ? -0.754 17.303 3.509 1.00 97.00 106 ALA A N 1
ATOM 780 C CA . ALA A 1 106 ? -1.236 17.374 4.891 1.00 97.00 106 ALA A CA 1
ATOM 781 C C . ALA A 1 106 ? -2.144 16.187 5.259 1.00 97.00 106 ALA A C 1
ATOM 783 O O . ALA A 1 106 ? -1.918 15.540 6.277 1.00 97.00 106 ALA A O 1
ATOM 784 N N . GLY A 1 107 ? -3.090 15.831 4.381 1.00 95.44 107 GLY A N 1
ATOM 785 C CA . GLY A 1 107 ? -3.982 14.689 4.605 1.00 95.44 107 GLY A CA 1
ATOM 786 C C . GLY A 1 107 ? -3.251 13.343 4.701 1.00 95.44 107 GLY A C 1
ATOM 787 O O . GLY A 1 107 ? -3.651 12.482 5.480 1.00 95.44 107 GLY A O 1
ATOM 788 N N . THR A 1 108 ? -2.143 13.160 3.973 1.00 96.69 108 THR A N 1
ATOM 789 C CA . THR A 1 108 ? -1.330 11.934 4.060 1.00 96.69 108 THR A CA 1
ATOM 790 C C . THR A 1 108 ? -0.529 11.879 5.357 1.00 96.69 108 THR A C 1
ATOM 792 O O . THR A 1 108 ? -0.407 10.809 5.955 1.00 96.69 108 THR A O 1
ATOM 795 N N . LYS A 1 109 ? -0.013 13.021 5.827 1.00 97.12 109 LYS A N 1
ATOM 796 C CA . LYS A 1 109 ? 0.659 13.116 7.133 1.00 97.12 109 LYS A CA 1
ATOM 797 C C . LYS A 1 109 ? -0.308 12.794 8.270 1.00 97.12 109 LYS A C 1
ATOM 799 O O . LYS A 1 109 ? -0.020 11.902 9.063 1.00 97.12 109 LYS A O 1
ATOM 804 N N . GLU A 1 110 ? -1.487 13.411 8.263 1.00 97.31 110 GLU A N 1
ATOM 805 C CA . GLU A 1 110 ? -2.549 13.149 9.240 1.00 97.31 110 GLU A CA 1
ATOM 806 C C . GLU A 1 110 ? -2.990 11.676 9.218 1.00 97.31 110 GLU A C 1
ATOM 808 O O . GLU A 1 110 ? -3.122 11.036 10.263 1.00 97.31 110 GLU A O 1
ATOM 813 N N . PHE A 1 111 ? -3.171 11.091 8.028 1.00 97.38 111 PHE A N 1
ATOM 814 C CA . PHE A 1 111 ? -3.452 9.662 7.893 1.00 97.38 111 PHE A CA 1
ATOM 815 C C . PHE A 1 111 ? -2.363 8.803 8.548 1.00 97.38 111 PHE A C 1
ATOM 817 O O . PHE A 1 111 ? -2.687 7.871 9.285 1.00 97.38 111 PHE A O 1
ATOM 824 N N . ARG A 1 112 ? -1.079 9.098 8.303 1.00 96.44 112 ARG A N 1
ATOM 825 C CA . ARG A 1 112 ? 0.029 8.316 8.871 1.00 96.44 112 ARG A CA 1
ATOM 826 C C . ARG A 1 112 ? 0.124 8.461 10.382 1.00 96.44 112 ARG A C 1
ATOM 828 O O . ARG A 1 112 ? 0.419 7.477 11.053 1.00 96.44 112 ARG A O 1
ATOM 835 N N . GLU A 1 113 ? -0.166 9.636 10.924 1.00 97.56 113 GLU A N 1
ATOM 836 C CA . GLU A 1 113 ? -0.267 9.854 12.369 1.00 97.56 113 GLU A CA 1
ATOM 837 C C . GLU A 1 113 ? -1.384 9.008 12.985 1.00 97.56 113 GLU A C 1
ATOM 839 O O . GLU A 1 113 ? -1.136 8.264 13.937 1.00 97.56 113 GLU A O 1
ATOM 844 N N . LYS A 1 114 ? -2.584 9.020 12.390 1.00 98.19 114 LYS A N 1
ATOM 845 C CA . LYS A 1 114 ? -3.694 8.155 12.823 1.00 98.19 114 LYS A CA 1
ATOM 846 C C . LYS A 1 114 ? -3.321 6.680 12.717 1.00 98.19 114 LYS A C 1
ATOM 848 O O . LYS A 1 114 ? -3.509 5.926 13.666 1.00 98.19 114 LYS A O 1
ATOM 853 N N . LEU A 1 115 ? -2.715 6.262 11.605 1.00 97.88 115 LEU A N 1
ATOM 854 C CA . LEU A 1 115 ? -2.287 4.879 11.414 1.00 97.88 115 LEU A CA 1
ATOM 855 C C . LEU A 1 115 ? -1.237 4.451 12.450 1.00 97.88 115 LEU A C 1
ATOM 857 O O . LEU A 1 115 ? -1.278 3.315 12.923 1.00 97.88 115 LEU A O 1
ATOM 861 N N . ASN A 1 116 ? -0.323 5.345 12.841 1.00 97.31 116 ASN A N 1
ATOM 862 C CA . ASN A 1 116 ? 0.675 5.067 13.874 1.00 97.31 116 ASN A CA 1
ATOM 863 C C . ASN A 1 116 ? 0.036 4.690 15.212 1.00 97.31 116 ASN A C 1
ATOM 865 O O . ASN A 1 116 ? 0.571 3.826 15.902 1.00 97.31 116 ASN A O 1
ATOM 869 N N . ALA A 1 117 ? -1.111 5.278 15.552 1.00 97.31 117 ALA A N 1
ATOM 870 C CA . ALA A 1 117 ? -1.853 4.904 16.747 1.00 97.31 117 ALA A CA 1
ATOM 871 C C . ALA A 1 117 ? -2.511 3.520 16.619 1.00 97.31 117 ALA A C 1
ATOM 873 O O . ALA A 1 117 ? -2.725 2.857 17.626 1.00 97.31 117 ALA A O 1
ATOM 874 N N . LEU A 1 118 ? -2.829 3.042 15.413 1.00 98.19 118 LEU A N 1
ATOM 875 C CA . LEU A 1 118 ? -3.556 1.780 15.205 1.00 98.19 118 LEU A CA 1
ATOM 876 C C . LEU A 1 118 ? -2.638 0.577 14.953 1.00 98.19 118 LEU A C 1
ATOM 878 O O . LEU A 1 118 ? -3.065 -0.565 15.145 1.00 98.19 118 LEU A O 1
ATOM 882 N N . ARG A 1 119 ? -1.394 0.813 14.529 1.00 96.06 119 ARG A N 1
ATOM 883 C CA . ARG A 1 119 ? -0.479 -0.233 14.054 1.00 96.06 119 ARG A CA 1
ATOM 884 C C . ARG A 1 119 ? 0.183 -1.038 15.180 1.00 96.06 119 ARG A C 1
ATOM 886 O O . ARG A 1 119 ? 0.509 -0.510 16.237 1.00 96.06 119 ARG A O 1
ATOM 893 N N . ASN A 1 120 ? 0.402 -2.325 14.926 1.00 96.62 120 ASN A N 1
ATOM 894 C CA . ASN A 1 120 ? 1.169 -3.241 15.775 1.00 96.62 120 ASN A CA 1
ATOM 895 C C . ASN A 1 120 ? 2.675 -3.213 15.450 1.00 96.62 120 ASN A C 1
ATOM 897 O O . ASN A 1 120 ? 3.500 -3.562 16.286 1.00 96.62 120 ASN A O 1
ATOM 901 N N . ALA A 1 121 ? 3.035 -2.797 14.234 1.00 93.44 121 ALA A N 1
ATOM 902 C CA . ALA A 1 121 ? 4.409 -2.637 13.765 1.00 93.44 121 ALA A CA 1
ATOM 903 C C . ALA A 1 121 ? 4.497 -1.435 12.810 1.00 93.44 121 ALA A C 1
ATOM 905 O O . ALA A 1 121 ? 3.463 -1.023 12.273 1.00 93.44 121 ALA A O 1
ATOM 906 N N . PRO A 1 122 ? 5.690 -0.852 12.580 1.00 94.25 122 PRO A N 1
ATOM 907 C CA . PRO A 1 122 ? 5.857 0.184 11.571 1.00 94.25 122 PRO A CA 1
ATOM 908 C C . PRO A 1 122 ? 5.333 -0.249 10.200 1.00 94.25 122 PRO A C 1
ATOM 910 O O . PRO A 1 122 ? 5.524 -1.393 9.797 1.00 94.25 122 PRO A O 1
ATOM 913 N N . ALA A 1 123 ? 4.675 0.670 9.492 1.00 93.88 123 ALA A N 1
ATOM 914 C CA . ALA A 1 123 ? 4.292 0.426 8.106 1.00 93.88 123 ALA A CA 1
ATOM 915 C C . ALA A 1 123 ? 5.556 0.341 7.234 1.00 93.88 123 ALA A C 1
ATOM 917 O O . ALA A 1 123 ? 6.472 1.148 7.413 1.00 93.88 123 ALA A O 1
ATOM 918 N N . ASP A 1 124 ? 5.593 -0.622 6.314 1.00 93.19 124 ASP A N 1
ATOM 919 C CA . ASP A 1 124 ? 6.745 -0.899 5.447 1.00 93.19 124 ASP A CA 1
ATOM 920 C C . ASP A 1 124 ? 6.394 -0.556 3.996 1.00 93.19 124 ASP A C 1
ATOM 922 O O . ASP A 1 124 ? 5.642 -1.290 3.353 1.00 93.19 124 ASP A O 1
ATOM 926 N N . ASP A 1 125 ? 6.908 0.573 3.502 1.00 93.19 125 ASP A N 1
ATOM 927 C CA . ASP A 1 125 ? 6.765 1.007 2.110 1.00 93.19 125 ASP A CA 1
ATOM 928 C C . ASP A 1 125 ? 7.866 0.376 1.248 1.00 93.19 125 ASP A C 1
ATOM 930 O O . ASP A 1 125 ? 9.058 0.625 1.447 1.00 93.19 125 ASP A O 1
ATOM 934 N N . ARG A 1 126 ? 7.477 -0.397 0.232 1.00 90.81 126 ARG A N 1
ATOM 935 C CA . ARG A 1 126 ? 8.411 -1.003 -0.722 1.00 90.81 126 ARG A CA 1
ATOM 936 C C . ARG A 1 126 ? 8.208 -0.465 -2.122 1.00 90.81 126 ARG A C 1
ATOM 938 O O . ARG A 1 126 ? 7.107 -0.501 -2.661 1.00 90.81 126 ARG A O 1
ATOM 945 N N . PHE A 1 127 ? 9.301 -0.004 -2.716 1.00 90.75 127 PHE A N 1
ATOM 946 C CA . PHE A 1 127 ? 9.329 0.534 -4.069 1.00 90.75 127 PHE A CA 1
ATOM 947 C C . PHE A 1 127 ? 9.739 -0.525 -5.081 1.00 90.75 127 PHE A C 1
ATOM 949 O O . PHE A 1 127 ? 10.718 -1.253 -4.879 1.00 90.75 127 PHE A O 1
ATOM 956 N N . HIS A 1 128 ? 9.005 -0.569 -6.184 1.00 87.19 128 HIS A N 1
ATOM 957 C CA . HIS A 1 128 ? 9.155 -1.577 -7.213 1.00 87.19 128 HIS A CA 1
ATOM 958 C C . HIS A 1 128 ? 9.000 -0.998 -8.617 1.00 87.19 128 HIS A C 1
ATOM 960 O O . HIS A 1 128 ? 8.278 -0.023 -8.840 1.00 87.19 128 HIS A O 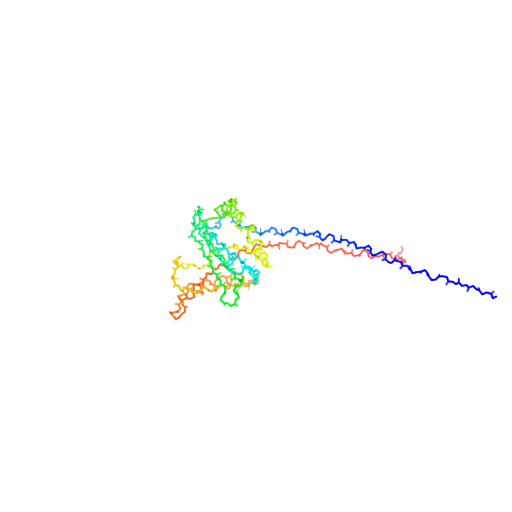1
ATOM 966 N N . ASN A 1 129 ? 9.628 -1.686 -9.567 1.00 84.25 129 ASN A N 1
ATOM 967 C CA . ASN A 1 129 ? 9.376 -1.511 -10.991 1.00 84.25 129 ASN A CA 1
ATOM 968 C C . ASN A 1 129 ? 8.354 -2.564 -11.441 1.00 84.25 129 ASN A C 1
ATOM 970 O O . ASN A 1 129 ? 8.264 -3.644 -10.842 1.00 84.25 129 ASN A O 1
ATOM 974 N N . ALA A 1 130 ? 7.626 -2.277 -12.522 1.00 83.06 130 ALA A N 1
ATOM 975 C CA . ALA A 1 130 ? 6.809 -3.291 -13.182 1.00 83.06 130 ALA A CA 1
ATOM 976 C C . ALA A 1 130 ? 7.679 -4.469 -13.642 1.00 83.06 130 ALA A C 1
ATOM 978 O O . ALA A 1 130 ? 8.740 -4.263 -14.233 1.00 83.06 130 ALA A O 1
ATOM 979 N N . LEU A 1 131 ? 7.199 -5.691 -13.402 1.00 84.12 131 LEU A N 1
ATOM 980 C CA . LEU A 1 131 ? 7.756 -6.898 -14.010 1.00 84.12 131 LEU A CA 1
ATOM 981 C C . LEU A 1 131 ? 6.807 -7.457 -15.074 1.00 84.12 131 LEU A C 1
ATOM 983 O O . LEU A 1 131 ? 7.178 -7.576 -16.239 1.00 84.12 131 LEU A O 1
ATOM 987 N N . SER A 1 132 ? 5.578 -7.752 -14.661 1.00 83.62 132 SER A N 1
ATOM 988 C CA . SER A 1 132 ? 4.450 -8.089 -15.524 1.00 83.62 132 SER A CA 1
ATOM 989 C C . SER A 1 132 ? 3.191 -7.529 -14.872 1.00 83.62 132 SER A C 1
ATOM 991 O O . SER A 1 132 ? 2.981 -7.698 -13.668 1.00 83.62 132 SER A O 1
ATOM 993 N N . VAL A 1 133 ? 2.407 -6.766 -15.633 1.00 80.75 133 VAL A N 1
ATOM 994 C CA . VAL A 1 133 ? 1.258 -6.022 -15.108 1.00 80.75 133 VAL A CA 1
ATOM 995 C C . VAL A 1 133 ? 0.087 -6.186 -16.062 1.00 80.75 133 VAL A C 1
ATOM 997 O O . VAL A 1 133 ? 0.129 -5.732 -17.203 1.00 80.75 133 VAL A O 1
ATOM 1000 N N . GLY A 1 134 ? -0.967 -6.837 -15.574 1.00 75.88 134 GLY A N 1
ATOM 1001 C CA . GLY A 1 134 ? -2.225 -6.986 -16.296 1.00 75.88 134 GLY A CA 1
ATOM 1002 C C . GLY A 1 134 ? -3.115 -5.734 -16.241 1.00 75.88 134 GLY A C 1
ATOM 1003 O O . GLY A 1 134 ? -2.793 -4.748 -15.570 1.00 75.88 134 GLY A O 1
ATOM 1004 N N . PRO A 1 135 ? -4.284 -5.777 -16.904 1.00 69.75 135 PRO A N 1
ATOM 1005 C CA . PRO A 1 135 ? -5.213 -4.653 -16.953 1.00 69.75 135 PRO A CA 1
ATOM 1006 C C . PRO A 1 135 ? -5.666 -4.208 -15.556 1.00 69.75 135 PRO A C 1
ATOM 1008 O O . PRO A 1 135 ? -5.914 -5.022 -14.657 1.00 69.75 135 PRO A O 1
ATOM 1011 N N . MET A 1 136 ? -5.796 -2.889 -15.397 1.00 58.53 136 MET A N 1
ATOM 1012 C CA . MET A 1 136 ? -5.887 -2.198 -14.105 1.00 58.53 136 MET A CA 1
ATOM 1013 C C . MET A 1 136 ? -7.288 -2.199 -13.462 1.00 58.53 136 MET A C 1
ATOM 1015 O O . MET A 1 136 ? -7.471 -1.621 -12.391 1.00 58.53 136 MET A O 1
ATOM 1019 N N . GLU A 1 137 ? -8.247 -2.906 -14.062 1.00 63.78 137 GLU A N 1
ATOM 1020 C CA . GLU A 1 137 ? -9.630 -3.020 -13.588 1.00 63.78 137 GLU A CA 1
ATOM 1021 C C . GLU A 1 137 ? -9.744 -3.764 -12.252 1.00 63.78 137 GLU A C 1
ATOM 1023 O O . GLU A 1 137 ? -9.010 -4.719 -11.998 1.00 63.78 137 GLU A O 1
ATOM 1028 N N . VAL A 1 138 ? -10.713 -3.405 -11.408 1.00 64.62 138 VAL A N 1
ATOM 1029 C CA . VAL A 1 138 ? -11.057 -4.154 -10.186 1.00 64.62 138 VAL A CA 1
ATOM 1030 C C . VAL A 1 138 ? -12.455 -4.741 -10.355 1.00 64.62 138 VAL A C 1
ATOM 1032 O O . VAL A 1 138 ? -13.434 -4.007 -10.341 1.00 64.62 138 VAL A O 1
ATOM 1035 N N . ALA A 1 139 ? -12.559 -6.065 -10.489 1.00 66.75 139 ALA A N 1
ATOM 1036 C CA . ALA A 1 139 ? -13.855 -6.738 -10.463 1.00 66.75 139 ALA A CA 1
ATOM 1037 C C . ALA A 1 139 ? -14.304 -6.933 -9.006 1.00 66.75 139 ALA A C 1
ATOM 1039 O O . ALA A 1 139 ? -13.485 -7.266 -8.141 1.00 66.75 139 ALA A O 1
ATOM 1040 N N . SER A 1 140 ? -15.598 -6.756 -8.733 1.00 71.88 140 SER A N 1
ATOM 1041 C CA . SER A 1 140 ? -16.178 -7.130 -7.438 1.00 71.88 140 SER A CA 1
ATOM 1042 C C . SER A 1 140 ? -15.902 -8.611 -7.141 1.00 71.88 140 SER A C 1
ATOM 1044 O O . SER A 1 140 ? -15.906 -9.435 -8.053 1.00 71.88 140 SER A O 1
ATOM 1046 N N . GLY A 1 141 ? -15.607 -8.940 -5.882 1.00 74.81 141 GLY A N 1
ATOM 1047 C CA . GLY A 1 141 ? -15.291 -10.311 -5.460 1.00 74.81 141 GLY A CA 1
ATOM 1048 C C . GLY A 1 141 ? -13.899 -10.828 -5.858 1.00 74.81 141 GLY A C 1
ATOM 1049 O O . GLY A 1 141 ? -13.635 -12.015 -5.699 1.00 74.81 141 GLY A O 1
ATOM 1050 N N . SER A 1 142 ? -12.998 -9.974 -6.363 1.00 77.12 142 SER A N 1
ATOM 1051 C CA . SER A 1 142 ? -11.621 -10.389 -6.688 1.00 77.12 142 SER A CA 1
ATOM 1052 C C . SER A 1 142 ? -10.832 -10.791 -5.436 1.00 77.12 142 SER A C 1
ATOM 1054 O O . SER A 1 142 ? -10.848 -10.075 -4.432 1.00 77.12 142 SER A O 1
ATOM 1056 N N . VAL A 1 143 ? -10.062 -11.876 -5.539 1.00 82.06 143 VAL A N 1
ATOM 1057 C CA . VAL A 1 143 ? -9.046 -12.270 -4.553 1.00 82.06 143 VAL A CA 1
ATOM 1058 C C . VAL A 1 143 ? -7.669 -11.869 -5.078 1.00 82.06 143 VAL A C 1
ATOM 1060 O O . VAL A 1 143 ? -7.384 -11.996 -6.269 1.00 82.06 143 VAL A O 1
ATOM 1063 N N . TYR A 1 144 ? -6.819 -11.369 -4.184 1.00 85.00 144 TYR A N 1
ATOM 1064 C CA . TYR A 1 144 ? -5.460 -10.943 -4.510 1.00 85.00 144 TYR A CA 1
ATOM 1065 C C . TYR A 1 144 ? -4.444 -11.880 -3.862 1.00 85.00 144 TYR A C 1
ATOM 1067 O O . TYR A 1 144 ? -4.503 -12.111 -2.651 1.00 85.00 144 TYR A O 1
ATOM 1075 N N . GLY A 1 145 ? -3.507 -12.375 -4.669 1.00 86.62 145 GLY A N 1
ATOM 1076 C CA . GLY A 1 145 ? -2.294 -13.035 -4.208 1.00 86.62 145 GLY A CA 1
ATOM 1077 C C . GLY A 1 145 ? -1.214 -11.987 -3.965 1.00 86.62 145 GLY A C 1
ATOM 1078 O O . GLY A 1 145 ? -0.904 -11.187 -4.847 1.00 86.62 145 GLY A O 1
ATOM 1079 N N . VAL A 1 146 ? -0.660 -11.947 -2.752 1.00 87.50 146 VAL A N 1
ATOM 1080 C CA . VAL A 1 146 ? 0.498 -11.100 -2.437 1.00 87.50 146 VAL A CA 1
ATOM 1081 C C . VAL A 1 146 ? 1.595 -11.991 -1.886 1.00 87.50 146 VAL A C 1
ATOM 1083 O O . VAL A 1 146 ? 1.473 -12.536 -0.788 1.00 87.50 146 VAL A O 1
ATOM 1086 N N . THR A 1 147 ? 2.665 -12.140 -2.659 1.00 86.06 147 THR A N 1
ATOM 1087 C CA . THR A 1 147 ? 3.796 -13.010 -2.337 1.00 86.06 147 THR A CA 1
ATOM 1088 C C . THR A 1 147 ? 5.095 -12.231 -2.420 1.00 86.06 147 THR A C 1
ATOM 1090 O O . THR A 1 147 ? 5.340 -11.523 -3.397 1.00 86.06 147 THR A O 1
ATOM 1093 N N . HIS A 1 148 ? 5.955 -12.395 -1.418 1.00 86.19 148 HIS A N 1
ATOM 1094 C CA . HIS A 1 148 ? 7.338 -11.950 -1.512 1.00 86.19 148 HIS A CA 1
ATOM 1095 C C . HIS A 1 148 ? 8.193 -13.077 -2.090 1.00 86.19 148 HIS A C 1
ATOM 1097 O O . HIS A 1 148 ? 8.065 -14.223 -1.661 1.00 86.19 148 HIS A O 1
ATOM 1103 N N . VAL A 1 149 ? 9.061 -12.748 -3.045 1.00 87.62 149 VAL A N 1
ATOM 1104 C CA . VAL A 1 149 ? 10.028 -13.692 -3.610 1.00 87.62 149 VAL A CA 1
ATOM 1105 C C . VAL A 1 149 ? 11.426 -13.190 -3.284 1.00 87.62 149 VAL A C 1
ATOM 1107 O O . VAL A 1 149 ? 11.881 -12.182 -3.825 1.00 87.62 149 VAL A O 1
ATOM 1110 N N . ASP A 1 150 ? 12.101 -13.895 -2.382 1.00 87.31 150 ASP A N 1
ATOM 1111 C CA . ASP A 1 150 ? 13.482 -13.616 -2.011 1.00 87.31 150 ASP A CA 1
ATOM 1112 C C . ASP A 1 150 ? 14.438 -14.329 -2.963 1.00 87.31 150 ASP A C 1
ATOM 1114 O O . ASP A 1 150 ? 14.402 -15.549 -3.120 1.00 87.31 150 ASP A O 1
ATOM 1118 N N . VAL A 1 151 ? 15.313 -13.555 -3.603 1.00 86.88 151 VAL A N 1
ATOM 1119 C CA . VAL A 1 151 ? 16.267 -14.069 -4.585 1.00 86.88 151 VAL A CA 1
ATOM 1120 C C . VAL A 1 151 ? 17.676 -13.751 -4.124 1.00 86.88 151 VAL A C 1
ATOM 1122 O O . VAL A 1 151 ? 18.019 -12.594 -3.871 1.00 86.88 151 VAL A O 1
ATOM 1125 N N . ILE A 1 152 ? 18.522 -14.777 -4.047 1.00 88.88 152 ILE A N 1
ATOM 1126 C CA . ILE A 1 152 ? 19.942 -14.573 -3.768 1.00 88.88 152 ILE A CA 1
ATOM 1127 C C . ILE A 1 152 ? 20.580 -13.736 -4.891 1.00 88.88 152 ILE A C 1
ATOM 1129 O O . ILE A 1 152 ? 20.259 -13.950 -6.063 1.00 88.88 152 ILE A O 1
ATOM 1133 N N . PRO A 1 153 ? 21.516 -12.815 -4.593 1.00 90.31 153 PRO A N 1
ATOM 1134 C CA . PRO A 1 153 ? 22.038 -11.887 -5.598 1.00 90.31 153 PRO A CA 1
ATOM 1135 C C . PRO A 1 153 ? 22.533 -12.526 -6.912 1.00 90.31 153 PRO A C 1
ATOM 1137 O O . PRO A 1 153 ? 22.234 -11.963 -7.965 1.00 90.31 153 PRO A O 1
ATOM 1140 N N . PRO A 1 154 ? 23.213 -13.696 -6.913 1.00 95.94 154 PRO A N 1
ATOM 1141 C CA . PRO A 1 154 ? 23.650 -14.345 -8.155 1.00 95.94 154 PRO A CA 1
ATOM 1142 C C . PRO A 1 154 ? 22.514 -14.829 -9.065 1.00 95.94 154 PRO A C 1
ATOM 1144 O O . PRO A 1 154 ? 22.731 -15.008 -10.256 1.00 95.94 154 PRO A O 1
ATOM 1147 N N . GLN A 1 155 ? 21.314 -15.051 -8.521 1.00 94.44 155 GLN A N 1
ATOM 1148 C CA . GLN A 1 155 ? 20.159 -15.577 -9.260 1.00 94.44 155 GLN A CA 1
ATOM 1149 C C . GLN A 1 155 ? 19.152 -14.491 -9.650 1.00 94.44 155 GLN A C 1
ATOM 1151 O O . GLN A 1 155 ? 18.125 -14.799 -10.249 1.00 94.44 155 GLN A O 1
ATOM 1156 N N . LYS A 1 156 ? 19.425 -13.220 -9.328 1.00 89.62 156 LYS A N 1
ATOM 1157 C CA . LYS A 1 156 ? 18.490 -12.103 -9.529 1.00 89.62 156 LYS A CA 1
ATOM 1158 C C . LYS A 1 156 ? 17.962 -12.036 -10.968 1.00 89.62 156 LYS A C 1
ATOM 1160 O O . LYS A 1 156 ? 16.753 -11.963 -11.157 1.00 89.62 156 LYS A O 1
ATOM 1165 N N . ASP A 1 157 ? 18.841 -12.076 -11.967 1.00 90.50 157 ASP A N 1
ATOM 1166 C CA . ASP A 1 157 ? 18.425 -11.935 -13.371 1.00 90.50 157 ASP A CA 1
ATOM 1167 C C . ASP A 1 157 ? 17.645 -13.167 -13.862 1.00 90.50 157 ASP A C 1
ATOM 1169 O O . ASP A 1 157 ? 16.611 -13.021 -14.511 1.00 90.50 157 ASP A O 1
ATOM 1173 N N . ASN A 1 158 ? 18.054 -14.372 -13.451 1.00 93.25 158 ASN A N 1
ATOM 1174 C CA . ASN A 1 158 ? 17.329 -15.611 -13.757 1.00 93.25 158 ASN A CA 1
ATOM 1175 C C . ASN A 1 158 ? 15.916 -15.604 -13.157 1.00 93.25 158 ASN A C 1
ATOM 1177 O O . ASN A 1 158 ? 14.949 -15.963 -13.827 1.00 93.25 158 ASN A O 1
ATOM 1181 N N . ALA A 1 159 ? 15.783 -15.156 -11.907 1.00 90.31 159 ALA A N 1
ATOM 1182 C CA . ALA A 1 159 ? 14.490 -15.062 -11.244 1.00 90.31 159 ALA A CA 1
ATOM 1183 C C . ALA A 1 159 ? 13.586 -14.013 -11.898 1.00 90.31 159 ALA A C 1
ATOM 1185 O O . ALA A 1 159 ? 12.397 -14.262 -12.048 1.00 90.31 159 ALA A O 1
ATOM 1186 N N . ILE A 1 160 ? 14.133 -12.871 -12.330 1.00 89.31 160 ILE A N 1
ATOM 1187 C CA . ILE A 1 160 ? 13.373 -11.857 -13.078 1.00 89.31 160 ILE A CA 1
ATOM 1188 C C . ILE A 1 160 ? 12.781 -12.470 -14.352 1.00 89.31 160 ILE A C 1
ATOM 1190 O O . ILE A 1 160 ? 11.593 -12.293 -14.610 1.00 89.31 160 ILE A O 1
ATOM 1194 N N . VAL A 1 161 ? 13.576 -13.226 -15.117 1.00 91.19 161 VAL A N 1
ATOM 1195 C CA . VAL A 1 161 ? 13.096 -13.899 -16.334 1.00 91.19 161 VAL A CA 1
ATOM 1196 C C . VAL A 1 161 ? 12.000 -14.914 -16.004 1.00 91.19 161 VAL A C 1
ATOM 1198 O O . VAL A 1 161 ? 10.925 -14.860 -16.598 1.00 91.19 161 VAL A O 1
ATOM 1201 N N . ALA A 1 162 ? 12.229 -15.796 -15.028 1.00 90.19 162 ALA A N 1
ATOM 1202 C CA . ALA A 1 162 ? 11.262 -16.827 -14.653 1.00 90.19 162 ALA A CA 1
ATOM 1203 C C . ALA A 1 162 ? 9.940 -16.237 -14.129 1.00 90.19 162 ALA A C 1
ATOM 1205 O O . ALA A 1 162 ? 8.859 -16.664 -14.534 1.00 90.19 162 ALA A O 1
ATOM 1206 N N . LEU A 1 163 ? 10.014 -15.218 -13.269 1.00 89.00 163 LEU A N 1
ATOM 1207 C CA . LEU A 1 163 ? 8.842 -14.539 -12.717 1.00 89.00 163 LEU A CA 1
ATOM 1208 C C . LEU A 1 163 ? 8.077 -13.755 -13.786 1.00 89.00 163 LEU A C 1
ATOM 1210 O O . LEU A 1 163 ? 6.852 -13.685 -13.720 1.00 89.00 163 LEU A O 1
ATOM 1214 N N . LYS A 1 164 ? 8.770 -13.194 -14.785 1.00 88.19 164 LYS A N 1
ATOM 1215 C CA . LYS A 1 164 ? 8.105 -12.555 -15.922 1.00 88.19 164 LYS A CA 1
ATOM 1216 C C . LYS A 1 164 ? 7.322 -13.575 -16.745 1.00 88.19 164 LYS A C 1
ATOM 1218 O O . LYS A 1 164 ? 6.163 -13.329 -17.051 1.00 88.19 164 LYS A O 1
ATOM 1223 N N . VAL A 1 165 ? 7.928 -14.725 -17.054 1.00 89.25 165 VAL A N 1
ATOM 1224 C CA . VAL A 1 165 ? 7.247 -15.810 -17.781 1.00 89.25 165 VAL A CA 1
ATOM 1225 C C . VAL A 1 165 ? 5.992 -16.254 -17.040 1.00 89.25 165 VAL A C 1
ATOM 1227 O O . VAL A 1 165 ? 4.957 -16.408 -17.680 1.00 89.25 165 VAL A O 1
ATOM 1230 N N . LEU A 1 166 ? 6.075 -16.414 -15.714 1.00 85.44 166 LEU A N 1
ATOM 1231 C CA . LEU A 1 166 ? 4.933 -16.764 -14.870 1.00 85.44 166 LEU A CA 1
ATOM 1232 C C . LEU A 1 166 ? 3.841 -15.683 -14.899 1.00 85.44 166 LEU A C 1
ATOM 1234 O O . LEU A 1 166 ? 2.675 -16.015 -15.069 1.00 85.44 166 LEU A O 1
ATOM 1238 N N . GLY A 1 167 ? 4.212 -14.408 -14.753 1.00 82.38 167 GLY A N 1
ATOM 1239 C CA . GLY A 1 167 ? 3.258 -13.293 -14.727 1.00 82.38 167 GLY A CA 1
ATOM 1240 C C . GLY A 1 167 ? 2.562 -13.028 -16.065 1.00 82.38 167 GLY A C 1
ATOM 1241 O O . GLY A 1 167 ? 1.436 -12.540 -16.078 1.00 82.38 167 GLY A O 1
ATOM 1242 N N . ASP A 1 168 ? 3.207 -13.377 -17.180 1.00 84.12 168 ASP A N 1
ATOM 1243 C CA . ASP A 1 168 ? 2.628 -13.247 -18.520 1.00 84.12 168 ASP A CA 1
ATOM 1244 C C . ASP A 1 168 ? 1.703 -14.424 -18.889 1.00 84.12 168 ASP A C 1
ATOM 1246 O O . ASP A 1 168 ? 1.004 -14.351 -19.903 1.00 84.12 168 ASP A O 1
ATOM 1250 N N . GLN A 1 169 ? 1.674 -15.507 -18.096 1.00 79.94 169 GLN A N 1
ATOM 1251 C CA . GLN A 1 169 ? 0.724 -16.596 -18.327 1.00 79.94 169 GLN A CA 1
ATOM 1252 C C . GLN A 1 169 ? -0.712 -16.135 -18.017 1.00 79.94 169 GLN A C 1
ATOM 1254 O O . GLN A 1 169 ? -0.951 -15.470 -17.006 1.00 79.94 169 GLN A O 1
ATOM 1259 N N . PRO A 1 170 ? -1.708 -16.515 -18.837 1.00 67.12 170 PRO A N 1
ATOM 1260 C CA . PRO A 1 170 ? -3.108 -16.305 -18.491 1.00 67.12 170 PRO A CA 1
ATOM 1261 C C . PRO A 1 170 ? -3.479 -17.103 -17.232 1.00 67.12 170 PRO A C 1
ATOM 1263 O O . PRO A 1 170 ? -3.097 -18.260 -17.073 1.00 67.12 170 PRO A O 1
ATOM 1266 N N . SER A 1 171 ? -4.256 -16.491 -16.336 1.00 62.78 171 SER A N 1
ATOM 1267 C CA . SER A 1 171 ? -4.768 -17.173 -15.144 1.00 62.78 171 SER A CA 1
ATOM 1268 C C . SER A 1 171 ? -5.856 -18.180 -15.533 1.00 62.78 171 SER A C 1
ATOM 1270 O O . SER A 1 171 ? -6.822 -17.786 -16.196 1.00 62.78 171 SER A O 1
ATOM 1272 N N . GLU A 1 172 ? -5.753 -19.430 -15.074 1.00 54.31 172 GLU A N 1
ATOM 1273 C CA . GLU A 1 172 ? -6.801 -20.451 -15.230 1.00 54.31 172 GLU A CA 1
ATOM 1274 C C . GLU A 1 172 ? -8.175 -19.945 -14.717 1.00 54.31 172 GLU A C 1
ATOM 1276 O O . GLU A 1 172 ? -8.248 -19.279 -13.676 1.00 54.31 172 GLU A O 1
ATOM 1281 N N . PRO A 1 173 ? -9.293 -20.245 -15.410 1.00 43.88 173 PRO A N 1
ATOM 1282 C CA . PRO A 1 173 ? -10.590 -19.606 -15.167 1.00 43.88 173 PRO A CA 1
ATOM 1283 C C . PRO A 1 173 ? -11.248 -19.908 -13.809 1.00 43.88 173 PRO A C 1
ATOM 1285 O O . PRO A 1 173 ? -12.180 -19.201 -13.429 1.00 43.88 173 PRO A O 1
ATOM 1288 N N . LEU A 1 174 ? -10.785 -20.909 -13.053 1.00 35.62 174 LEU A N 1
ATOM 1289 C CA . LEU A 1 174 ? -11.455 -21.354 -11.823 1.00 35.62 174 LEU A CA 1
ATOM 1290 C C . LEU A 1 174 ? -11.144 -20.516 -10.575 1.00 35.62 174 LEU A C 1
ATOM 1292 O O . LEU A 1 174 ? -11.961 -20.469 -9.659 1.00 35.62 174 LEU A O 1
ATOM 1296 N N . HIS A 1 175 ? -10.035 -19.777 -10.548 1.00 42.03 175 HIS A N 1
ATOM 1297 C CA . HIS A 1 175 ? -9.691 -18.903 -9.426 1.00 42.03 175 HIS A CA 1
ATOM 1298 C C . HIS A 1 175 ? -8.932 -17.697 -9.966 1.00 42.03 175 HIS A C 1
ATOM 1300 O O . HIS A 1 175 ? -7.712 -17.727 -10.083 1.00 42.03 175 HIS A O 1
ATOM 1306 N N . ARG A 1 176 ? -9.652 -16.629 -10.328 1.00 42.78 176 ARG A N 1
ATOM 1307 C CA . ARG A 1 176 ? -9.061 -15.375 -10.821 1.00 42.78 176 ARG A CA 1
ATOM 1308 C C . ARG A 1 176 ? -8.321 -14.653 -9.682 1.00 42.78 176 ARG A C 1
ATOM 1310 O O . ARG A 1 176 ? -8.790 -13.637 -9.171 1.00 42.78 176 ARG A O 1
ATOM 1317 N N . VAL A 1 177 ? -7.188 -15.211 -9.263 1.00 38.97 177 VAL A N 1
ATOM 1318 C CA . VAL A 1 177 ? -6.187 -14.568 -8.418 1.00 38.97 177 VAL A CA 1
ATOM 1319 C C . VAL A 1 177 ? -5.465 -13.582 -9.319 1.00 38.97 177 VAL A C 1
ATOM 1321 O O . VAL A 1 177 ? -4.852 -13.956 -10.315 1.00 38.97 177 VAL A O 1
ATOM 1324 N N . ARG A 1 178 ? -5.619 -12.291 -9.033 1.00 49.91 178 ARG A N 1
ATOM 1325 C CA . ARG A 1 178 ? -4.858 -11.265 -9.745 1.00 49.91 178 ARG A CA 1
ATOM 1326 C C . ARG A 1 178 ? -3.546 -11.077 -9.011 1.00 49.91 178 ARG A C 1
ATOM 1328 O O . ARG A 1 178 ? -3.522 -10.435 -7.961 1.00 49.91 178 ARG A O 1
ATOM 1335 N N . ASP A 1 179 ? -2.494 -11.647 -9.576 1.00 42.56 179 ASP A N 1
ATOM 1336 C CA . ASP A 1 179 ? -1.140 -11.489 -9.072 1.00 42.56 179 ASP A CA 1
ATOM 1337 C C . ASP A 1 179 ? -0.546 -10.178 -9.587 1.00 42.56 179 ASP A C 1
ATOM 1339 O O . ASP A 1 179 ? -0.619 -9.843 -10.770 1.00 42.56 179 ASP A O 1
ATOM 1343 N N . LEU A 1 180 ? 0.019 -9.400 -8.668 1.00 49.31 180 LEU A N 1
ATOM 1344 C CA . LEU A 1 180 ? 0.803 -8.217 -8.993 1.00 49.31 180 LEU A CA 1
ATOM 1345 C C . LEU A 1 180 ? 2.279 -8.580 -8.817 1.00 49.31 180 LEU A C 1
ATOM 1347 O O . LEU A 1 180 ? 2.805 -8.556 -7.705 1.00 49.31 180 LEU A O 1
ATOM 1351 N N . ALA A 1 181 ? 2.937 -8.936 -9.921 1.00 55.28 181 ALA A N 1
ATOM 1352 C CA . ALA A 1 181 ? 4.358 -9.256 -9.933 1.00 55.28 181 ALA A CA 1
ATOM 1353 C C . ALA A 1 181 ? 5.194 -7.968 -9.994 1.00 55.28 181 ALA A C 1
ATOM 1355 O O . ALA A 1 181 ? 5.196 -7.238 -10.989 1.00 55.28 181 ALA A O 1
ATOM 1356 N N . LEU A 1 182 ? 5.926 -7.697 -8.914 1.00 57.28 182 LEU A N 1
ATOM 1357 C CA . LEU A 1 182 ? 6.738 -6.496 -8.744 1.00 57.28 182 LEU A CA 1
ATOM 1358 C C . LEU A 1 182 ? 8.170 -6.863 -8.368 1.00 57.28 182 LEU A C 1
ATOM 1360 O O . LEU A 1 182 ? 8.406 -7.599 -7.412 1.00 57.28 182 LEU A O 1
ATOM 1364 N N . ALA A 1 183 ? 9.142 -6.327 -9.106 1.00 49.34 183 ALA A N 1
ATOM 1365 C CA . ALA A 1 183 ? 10.559 -6.597 -8.874 1.00 49.34 183 ALA A CA 1
ATOM 1366 C C . ALA A 1 183 ? 11.227 -5.439 -8.116 1.00 49.34 183 ALA A C 1
ATOM 1368 O O . ALA A 1 183 ? 10.915 -4.267 -8.338 1.00 49.34 183 ALA A O 1
ATOM 1369 N N . ARG A 1 184 ? 12.167 -5.760 -7.215 1.00 48.34 184 ARG A N 1
ATOM 1370 C CA . ARG A 1 184 ? 12.987 -4.774 -6.490 1.00 48.34 184 ARG A CA 1
ATOM 1371 C C . ARG A 1 184 ? 14.382 -4.683 -7.115 1.00 48.34 184 ARG A C 1
ATOM 1373 O O . ARG A 1 184 ? 15.062 -5.693 -7.274 1.00 48.34 184 ARG A O 1
ATOM 1380 N N . GLY A 1 185 ? 14.837 -3.470 -7.429 1.00 37.34 185 GLY A N 1
ATOM 1381 C CA . GLY A 1 185 ? 16.212 -3.221 -7.871 1.00 37.34 185 GLY A CA 1
ATOM 1382 C C . GLY A 1 185 ? 17.199 -3.306 -6.702 1.00 37.34 185 GLY A C 1
ATOM 1383 O O . GLY A 1 185 ? 17.203 -2.442 -5.831 1.00 37.34 185 GLY A O 1
ATOM 1384 N N . LEU A 1 186 ? 18.046 -4.337 -6.668 1.00 38.09 186 LEU A N 1
ATOM 1385 C CA . LEU A 1 186 ? 19.127 -4.457 -5.682 1.00 38.09 186 LEU A CA 1
ATOM 1386 C C . LEU A 1 186 ? 20.364 -3.682 -6.166 1.00 38.09 186 LEU A C 1
ATOM 1388 O O . LEU A 1 186 ? 21.039 -4.109 -7.105 1.00 38.09 186 LEU A O 1
ATOM 1392 N N . ARG A 1 187 ? 20.687 -2.548 -5.525 1.00 34.97 187 ARG A N 1
ATOM 1393 C CA . ARG A 1 187 ? 21.980 -1.861 -5.699 1.00 34.97 187 ARG A CA 1
ATOM 1394 C C . ARG A 1 187 ? 22.984 -2.426 -4.686 1.00 34.97 187 ARG A C 1
ATOM 1396 O O . ARG A 1 187 ? 22.665 -2.572 -3.512 1.00 34.97 187 ARG A O 1
ATOM 1403 N N . ARG A 1 188 ? 24.193 -2.754 -5.156 1.00 39.03 188 ARG A N 1
ATOM 1404 C CA . ARG A 1 188 ? 25.290 -3.321 -4.353 1.00 39.03 188 ARG A CA 1
ATOM 1405 C C . ARG A 1 188 ? 25.706 -2.373 -3.224 1.00 39.03 188 ARG A C 1
ATOM 1407 O O . ARG A 1 188 ? 26.243 -1.304 -3.509 1.00 39.03 188 ARG A O 1
ATOM 1414 N N . GLU A 1 189 ? 25.598 -2.812 -1.974 1.00 31.59 189 GLU A N 1
ATOM 1415 C CA . GLU A 1 189 ? 26.451 -2.278 -0.913 1.00 31.59 189 GLU A CA 1
ATOM 1416 C C . GLU A 1 189 ? 27.826 -2.935 -1.032 1.00 31.59 189 GLU A C 1
ATOM 1418 O O . GLU A 1 189 ? 28.005 -4.129 -0.784 1.00 31.59 189 GLU A O 1
ATOM 1423 N N . ARG A 1 190 ? 28.816 -2.164 -1.491 1.00 35.28 190 ARG A N 1
ATOM 1424 C CA . ARG A 1 190 ? 30.214 -2.585 -1.408 1.00 35.28 190 ARG A CA 1
ATOM 1425 C C . ARG A 1 190 ? 30.627 -2.513 0.055 1.00 35.28 190 ARG A C 1
ATOM 1427 O O . ARG A 1 190 ? 30.927 -1.435 0.557 1.00 35.28 190 ARG A O 1
ATOM 1434 N N . HIS A 1 191 ? 30.664 -3.664 0.713 1.00 32.09 191 HIS A N 1
ATOM 1435 C CA . HIS A 1 191 ? 31.326 -3.811 1.999 1.00 32.09 191 HIS A CA 1
ATOM 1436 C C . HIS A 1 191 ? 32.823 -3.525 1.792 1.00 32.09 191 HIS A C 1
ATOM 1438 O O . HIS A 1 191 ? 33.555 -4.340 1.225 1.00 32.09 191 HIS A O 1
ATOM 1444 N N . VAL A 1 192 ? 33.274 -2.332 2.186 1.00 39.06 192 VAL A N 1
ATOM 1445 C CA . VAL A 1 192 ? 34.702 -2.021 2.288 1.00 39.06 192 VAL A CA 1
ATOM 1446 C C . VAL A 1 192 ? 35.238 -2.867 3.436 1.00 39.06 192 VAL A C 1
ATOM 1448 O O . VAL A 1 192 ? 35.022 -2.574 4.608 1.00 39.06 192 VAL A O 1
ATOM 1451 N N . ARG A 1 193 ? 35.893 -3.972 3.087 1.00 33.91 193 ARG A N 1
ATOM 1452 C CA . ARG A 1 193 ? 36.601 -4.824 4.039 1.00 33.91 193 ARG A CA 1
ATOM 1453 C C . ARG A 1 193 ? 37.777 -4.011 4.589 1.00 33.91 193 ARG A C 1
ATOM 1455 O O . ARG A 1 193 ? 38.722 -3.732 3.856 1.00 33.91 193 ARG A O 1
ATOM 1462 N N . ALA A 1 194 ? 37.703 -3.598 5.852 1.00 35.59 194 ALA A N 1
ATOM 1463 C CA . ALA A 1 194 ? 38.835 -2.987 6.542 1.00 35.59 194 ALA A CA 1
ATOM 1464 C C . ALA A 1 194 ? 40.030 -3.968 6.541 1.00 35.59 194 ALA A C 1
ATOM 1466 O O . ALA A 1 194 ? 39.821 -5.168 6.756 1.00 35.59 194 ALA A O 1
ATOM 1467 N N . PRO A 1 195 ? 41.271 -3.514 6.283 1.00 38.81 195 PRO A N 1
ATOM 1468 C CA . PRO A 1 195 ? 42.425 -4.402 6.291 1.00 38.81 195 PRO A CA 1
ATOM 1469 C C . PRO A 1 195 ? 42.703 -4.903 7.713 1.00 38.81 195 PRO A C 1
ATOM 1471 O O . PRO A 1 195 ? 42.699 -4.138 8.679 1.00 38.81 195 PRO A O 1
ATOM 1474 N N . ALA A 1 196 ? 42.944 -6.209 7.831 1.00 37.69 196 ALA A N 1
ATOM 1475 C CA . ALA A 1 196 ? 43.287 -6.866 9.083 1.00 37.69 196 ALA A CA 1
ATOM 1476 C C . ALA A 1 196 ? 44.572 -6.262 9.681 1.00 37.69 196 ALA A C 1
ATOM 1478 O O . ALA A 1 196 ? 45.613 -6.212 9.025 1.00 37.69 196 ALA A O 1
ATOM 1479 N N . ARG A 1 197 ? 44.512 -5.823 10.946 1.00 40.66 197 ARG A N 1
ATOM 1480 C CA . ARG A 1 197 ? 45.705 -5.484 11.734 1.00 40.66 197 ARG A CA 1
ATOM 1481 C C . ARG A 1 197 ? 46.523 -6.757 11.959 1.00 40.66 197 ARG A C 1
ATOM 1483 O O . ARG A 1 197 ? 46.097 -7.642 12.693 1.00 40.66 197 ARG A O 1
ATOM 1490 N N . VAL A 1 198 ? 47.706 -6.820 11.356 1.00 45.97 198 VAL A N 1
ATOM 1491 C CA . VAL A 1 198 ? 48.731 -7.824 11.668 1.00 45.97 198 VAL A CA 1
ATOM 1492 C C . VAL A 1 198 ? 49.318 -7.505 13.054 1.00 45.97 198 VAL A C 1
ATOM 1494 O O . VAL A 1 198 ? 49.758 -6.370 13.264 1.00 45.97 198 VAL A O 1
ATOM 1497 N N . PRO A 1 199 ? 49.349 -8.445 14.016 1.00 40.84 199 PRO A N 1
ATOM 1498 C CA . PRO A 1 199 ? 50.015 -8.219 15.293 1.00 40.84 199 PRO A CA 1
ATOM 1499 C C . PRO A 1 199 ? 51.535 -8.153 15.091 1.00 40.84 199 PRO A C 1
ATOM 1501 O O . PRO A 1 199 ? 52.136 -9.069 14.532 1.00 40.84 199 PRO A O 1
ATOM 1504 N N . ARG A 1 200 ? 52.170 -7.072 15.562 1.00 42.75 200 ARG A N 1
ATOM 1505 C CA . ARG A 1 200 ? 53.634 -6.970 15.667 1.00 42.75 200 ARG A CA 1
ATOM 1506 C C . ARG A 1 200 ? 54.133 -8.046 16.632 1.00 42.75 200 ARG A C 1
ATOM 1508 O O . ARG A 1 200 ? 53.948 -7.928 17.840 1.00 42.75 200 ARG A O 1
ATOM 1515 N N . GLN A 1 201 ? 54.776 -9.076 16.096 1.00 45.09 201 GLN A N 1
ATOM 1516 C CA . GLN A 1 201 ? 55.486 -10.071 16.887 1.00 45.09 201 GLN A CA 1
ATOM 1517 C C . GLN A 1 201 ? 56.737 -9.415 17.487 1.00 45.09 201 GLN A C 1
ATOM 1519 O O . GLN A 1 201 ? 57.553 -8.821 16.779 1.00 45.09 201 GLN A O 1
ATOM 1524 N N . ALA A 1 202 ? 56.832 -9.469 18.813 1.00 41.97 202 ALA A N 1
ATOM 1525 C CA . ALA A 1 202 ? 57.943 -8.951 19.591 1.00 41.97 202 ALA A CA 1
ATOM 1526 C C . ALA A 1 202 ? 59.254 -9.629 19.157 1.00 41.97 202 ALA A C 1
ATOM 1528 O O . ALA A 1 202 ? 59.396 -10.846 19.269 1.00 41.97 202 ALA A O 1
ATOM 1529 N N . ARG A 1 203 ? 60.222 -8.839 18.674 1.00 41.78 203 ARG A N 1
ATOM 1530 C CA . ARG A 1 203 ? 61.613 -9.287 18.570 1.00 41.78 203 ARG A CA 1
ATOM 1531 C C . ARG A 1 203 ? 62.144 -9.467 19.989 1.00 41.78 203 ARG A C 1
ATOM 1533 O O . ARG A 1 203 ? 62.283 -8.487 20.714 1.00 41.78 203 ARG A O 1
ATOM 1540 N N . ARG A 1 204 ? 62.431 -10.713 20.358 1.00 44.41 204 ARG A N 1
ATOM 1541 C CA . ARG A 1 204 ? 63.283 -11.059 21.495 1.00 44.41 204 ARG A CA 1
ATOM 1542 C C . ARG A 1 204 ? 64.624 -11.557 20.958 1.00 44.41 204 ARG A C 1
ATOM 1544 O O . ARG A 1 204 ? 64.681 -12.193 19.909 1.00 44.41 204 ARG A O 1
ATOM 1551 N N . ASP A 1 205 ? 65.662 -11.177 21.681 1.00 42.56 205 ASP A N 1
ATOM 1552 C CA . ASP A 1 205 ? 67.086 -11.223 21.368 1.00 42.56 205 ASP A CA 1
ATOM 1553 C C . ASP A 1 205 ? 67.676 -12.575 20.947 1.00 42.56 205 ASP A C 1
ATOM 1555 O O . ASP A 1 205 ? 67.277 -13.627 21.441 1.00 42.56 205 ASP A O 1
ATOM 1559 N N . GLY A 1 206 ? 68.785 -12.493 20.196 1.00 37.59 206 GLY A N 1
ATOM 1560 C CA . GLY A 1 206 ? 69.980 -13.262 20.556 1.00 37.59 206 GLY A CA 1
ATOM 1561 C C . GLY A 1 206 ? 70.730 -14.009 19.444 1.00 37.59 206 GLY A C 1
ATOM 1562 O O . GLY A 1 206 ? 70.298 -15.070 19.020 1.00 37.59 206 GLY A O 1
ATOM 1563 N N . ARG A 1 207 ? 71.964 -13.532 19.188 1.00 43.34 207 ARG A N 1
ATOM 1564 C CA . ARG A 1 207 ? 73.210 -14.262 18.821 1.00 43.34 207 ARG A CA 1
ATOM 1565 C C . ARG A 1 207 ? 73.641 -14.437 17.343 1.00 43.34 207 ARG A C 1
ATOM 1567 O O . ARG A 1 207 ? 73.114 -15.260 16.615 1.00 43.34 207 ARG A O 1
ATOM 1574 N N . ARG A 1 208 ? 74.768 -13.748 17.067 1.00 40.94 208 ARG A N 1
ATOM 1575 C CA . ARG A 1 208 ? 76.081 -14.173 16.501 1.00 40.94 208 ARG A CA 1
ATOM 1576 C C . ARG A 1 208 ? 76.184 -14.879 15.138 1.00 40.94 208 ARG A C 1
ATOM 1578 O O . ARG A 1 208 ? 75.781 -16.027 15.014 1.00 40.94 208 ARG A O 1
ATOM 1585 N N . ALA A 1 209 ? 76.955 -14.226 14.258 1.00 39.22 209 ALA A N 1
ATOM 1586 C CA . ALA A 1 209 ? 78.052 -14.677 13.368 1.00 39.22 209 ALA A CA 1
ATOM 1587 C C . ALA A 1 209 ? 78.043 -13.681 12.183 1.00 39.22 209 ALA A C 1
ATOM 1589 O O . ALA A 1 209 ? 76.979 -13.475 11.611 1.00 39.22 209 ALA A O 1
ATOM 1590 N N . LEU A 1 210 ? 79.080 -12.932 11.808 1.00 37.25 210 LEU A N 1
ATOM 1591 C CA . LEU A 1 210 ? 80.538 -13.023 11.901 1.00 37.25 210 LEU A CA 1
ATOM 1592 C C . LEU A 1 210 ? 81.118 -11.630 12.194 1.00 37.25 210 LEU A C 1
ATOM 1594 O O . LEU A 1 210 ? 80.434 -10.638 11.853 1.00 37.25 210 LEU A O 1
#

Radius of gyration: 28.67 Å; chains: 1; bounding box: 97×39×101 Å

pLDDT: mean 74.49, std 23.96, range [31.59, 98.5]

Foldseek 3Di:
DDDDDDDDDDDDDDDDDPPPPPPDPPPPDDDDPFPFFFKKKKKKFFFDPVCLVVLVVLVVVVQVLLVPQPFWPHWDKDADPVRSRIIIIITTGRTPVSVVVSCPDPVNVVSLVVSVVGTPDDIDMDIFHALADDDPDDDPPAAEDDDDDDDDPVCQVVVSVVLSVVNPDDDDPPHRHNYRDTHDDDDDDPPPPDDDDDDPDDDDDDDDDD

Secondary structure (DSSP, 8-state):
-----------------------PPPPPPPPPPTT-SSEEEEEEEEB-TTSHHHHHHHHHHHHHHHHTSTTEEEEEEEE-SS-TTEEEEEEEESSHHHHHHHHHSHHHHHHHHHHHHHBSS--EEEEEEEEE-------TT-EEE-------GGGHHHHHHHHHHHHTSPPPTT--EEE-EEE----------PPP--------------